Protein AF-0000000078631829 (afdb_homodimer)

Nearest PDB structures (foldseek):
  5iww-assembly1_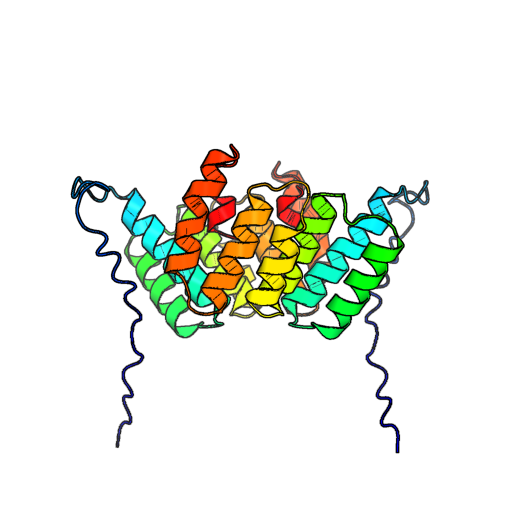D  TM=9.406E-01  e=2.017E-05  unidentified
  5iwb-assembly1_B  TM=8.777E-01  e=1.968E-02  unidentified
  7qdy-assembly1_B  TM=7.498E-01  e=4.846E+00  Homo sapiens
  7qdz-assembly1_B  TM=6.162E-01  e=4.605E+00  Homo sapiens
  7qds-assembly1_B  TM=6.444E-01  e=5.100E+00  Homo sapiens

Secondary structure (DSSP, 8-state):
-----------------TTS-SS---HHHHHHHHHHHHHHHHHTT-HHHHHHHHHHHHHTT-TT-HHHHHHHHHHHHHHS-HHHHHHHHHH-SS--HHHHHHHHHHHHHTT-HHHHHHTHHHHHHTT----HHHHH-/-----------------TTS--S---HHHHHHHHHHHHHHHHHTT-HHHHHHHHHHHHHTT-TT-HHHHHHHHHHHHHHS-HHHHHHHHHH-SS--HHHHHHHHHHHHHTT-HHHHHHTHHHHHHTT----HHHHH-

pLDDT: mean 76.85, std 25.75, range [20.48, 98.31]

Sequence (274 aa):
MKIHTPIPTFLIPFSTSNSFSSQLIAPSTALQQIAFELKVCSSNNDLQKGLYLHTKIFKSGLLSDIFTNNFLLNMYSKCATILNAQQVFDEMPQRNVVSYTSLMDSYIKHNQPKSAVQLLGPMGLEGVGPNDFTLATMKIHTPIPTFLIPFSTSNSFSSQLIAPSTALQQIAFELKVCSSNNDLQKGLYLHTKIFKSGLLSDIFTNNFLLNMYSKCATILNAQQVFDEMPQRNVVSYTSLMDSYIKHNQPKSAVQLLGPMGLEGVGPNDFTLAT

InterPro domains:
  IPR002885 Pentatricopeptide repeat [PF13041] (95-134)
  IPR002885 Pentatricopeptide repeat [PS51375] (96-130)
  IPR002885 Pentatricopeptide repeat [TIGR00756] (98-131)
  IPR011990 Tetratricopeptide-like helical domain superfamily [G3DSA:1.25.40.10] (25-137)
  IPR046960 Pentatricopeptide repeat-containing protein At4g14850-like, plant [PTHR47926] (37-135)

Organism: Amborella trichopoda (NCBI:txid13333)

Solvent-accessible surface area (backbone atoms only — not comparable to full-atom values): 15361 Å² total; per-residue (Å²): 134,83,78,72,73,79,73,81,72,78,66,72,73,80,64,74,73,65,88,71,61,88,58,78,76,45,80,66,46,61,50,48,51,52,44,50,53,34,47,48,22,30,57,62,54,33,47,69,62,41,53,54,49,51,53,53,37,54,75,67,66,43,67,77,38,58,70,54,41,33,29,51,32,29,25,28,24,59,42,50,48,59,66,57,22,48,53,50,55,69,65,42,87,60,82,50,48,66,44,51,30,26,52,26,48,18,27,39,53,68,75,30,54,69,65,26,58,60,48,54,55,62,35,41,73,74,71,27,62,89,42,76,62,45,65,45,89,133,83,81,74,73,78,73,82,72,77,64,73,72,77,69,71,65,64,86,67,65,82,59,78,77,45,80,65,48,63,52,49,50,51,42,50,52,35,45,48,23,26,57,62,55,33,46,68,61,41,51,53,50,50,53,52,37,55,76,69,66,42,66,77,38,56,70,55,42,34,28,52,31,30,24,29,24,60,42,50,49,60,67,58,24,50,51,50,58,68,67,43,87,61,81,51,49,67,44,51,32,28,53,26,48,17,27,40,53,67,73,31,54,69,65,27,57,60,47,53,55,62,37,41,71,74,70,28,60,88,41,75,62,44,65,44,87

Structure (mmCIF, N/CA/C/O backbone):
data_AF-0000000078631829-model_v1
#
loop_
_entity.id
_entity.type
_entity.pdbx_description
1 polymer 'Pentatricopeptide repeat-containing protein'
#
loop_
_atom_site.group_PDB
_atom_site.id
_atom_site.type_symbol
_atom_site.label_atom_id
_atom_site.label_alt_id
_atom_site.label_comp_id
_atom_site.label_asym_id
_atom_site.label_entity_id
_atom_site.label_seq_id
_atom_site.pdbx_PDB_ins_code
_atom_site.Cartn_x
_atom_site.Cartn_y
_atom_site.Cartn_z
_atom_site.occupancy
_atom_site.B_iso_or_equiv
_atom_site.auth_seq_id
_atom_site.auth_comp_id
_atom_site.auth_asym_id
_atom_site.auth_atom_id
_atom_site.pdbx_PDB_model_num
ATOM 1 N N . MET A 1 1 ? -32.625 -23.875 -8.281 1 20.48 1 MET A N 1
ATOM 2 C CA . MET A 1 1 ? -32.312 -23.156 -9.516 1 20.48 1 MET A CA 1
ATOM 3 C C . MET A 1 1 ? -31.062 -22.297 -9.359 1 20.48 1 MET A C 1
ATOM 5 O O . MET A 1 1 ? -31.031 -21.375 -8.547 1 20.48 1 MET A O 1
ATOM 9 N N . LYS A 1 2 ? -29.891 -22.984 -9.531 1 23.28 2 LYS A N 1
ATOM 10 C CA . LYS A 1 2 ? -28.516 -22.688 -9.141 1 23.28 2 LYS A CA 1
ATOM 11 C C . LYS A 1 2 ? -27.984 -21.469 -9.883 1 23.28 2 LYS A C 1
ATOM 13 O O . LYS A 1 2 ? -27.938 -21.453 -11.117 1 23.28 2 LYS A O 1
ATOM 18 N N . ILE A 1 3 ? -28.359 -20.297 -9.469 1 24.31 3 ILE A N 1
ATOM 19 C CA . ILE A 1 3 ? -28.094 -18.984 -10.055 1 24.31 3 ILE A CA 1
ATOM 20 C C . ILE A 1 3 ? -26.594 -18.797 -10.234 1 24.31 3 ILE A C 1
ATOM 22 O O . ILE A 1 3 ? -25.859 -18.625 -9.258 1 24.31 3 ILE A O 1
ATOM 26 N N . HIS A 1 4 ? -25.906 -19.625 -11.055 1 21.27 4 HIS A N 1
ATOM 27 C CA . HIS A 1 4 ? -24.484 -19.578 -11.375 1 21.27 4 HIS A CA 1
ATOM 28 C C . HIS A 1 4 ? -24.109 -18.25 -12.047 1 21.27 4 HIS A C 1
ATOM 30 O O . HIS A 1 4 ? -24.312 -18.078 -13.25 1 21.27 4 HIS A O 1
ATOM 36 N N . THR A 1 5 ? -24.484 -17.125 -11.539 1 24.5 5 THR A N 1
ATOM 37 C CA . THR A 1 5 ? -24.141 -15.945 -12.312 1 24.5 5 THR A CA 1
ATOM 38 C C . THR A 1 5 ? -22.625 -15.891 -12.586 1 24.5 5 THR A C 1
ATOM 40 O O . THR A 1 5 ? -21.828 -16.031 -11.656 1 24.5 5 THR A O 1
ATOM 43 N N . PRO A 1 6 ? -22.125 -16.109 -13.852 1 22.97 6 PRO A N 1
ATOM 44 C CA . PRO A 1 6 ? -20.734 -16.125 -14.281 1 22.97 6 PRO A CA 1
ATOM 45 C C . PRO A 1 6 ? -19.984 -14.836 -13.93 1 22.97 6 PRO A C 1
ATOM 47 O O . PRO A 1 6 ? -20.547 -13.75 -14.039 1 22.97 6 PRO A O 1
ATOM 50 N N . ILE A 1 7 ? -19.312 -14.758 -12.938 1 27.28 7 ILE A N 1
ATOM 51 C CA . ILE A 1 7 ? -18.484 -13.625 -12.562 1 27.28 7 ILE A CA 1
ATOM 52 C C . ILE A 1 7 ? -17.625 -13.188 -13.75 1 27.28 7 ILE A C 1
ATOM 54 O O . ILE A 1 7 ? -16.938 -14.008 -14.359 1 27.28 7 ILE A O 1
ATOM 58 N N . PRO A 1 8 ? -17.938 -12.172 -14.539 1 25.56 8 PRO A N 1
ATOM 59 C CA . PRO A 1 8 ? -17.141 -11.68 -15.656 1 25.56 8 PRO A CA 1
ATOM 60 C C . PRO A 1 8 ? -15.648 -11.562 -15.312 1 25.56 8 PRO A C 1
ATOM 62 O O . PRO A 1 8 ? -15.305 -11 -14.266 1 25.56 8 PRO A O 1
ATOM 65 N N . THR A 1 9 ? -14.852 -12.555 -15.523 1 27.45 9 THR A N 1
ATOM 66 C CA . THR A 1 9 ? -13.391 -12.586 -15.492 1 27.45 9 THR A CA 1
ATOM 67 C C . THR A 1 9 ? -12.812 -11.414 -16.281 1 27.45 9 THR A C 1
ATOM 69 O O . THR A 1 9 ? -13.055 -11.289 -17.484 1 27.45 9 THR A O 1
ATOM 72 N N . PHE A 1 10 ? -12.859 -10.328 -15.844 1 29.16 10 PHE A N 1
ATOM 73 C CA . PHE A 1 10 ? -12.156 -9.234 -16.516 1 29.16 10 PHE A CA 1
ATOM 74 C C . PHE A 1 10 ? -10.781 -9.688 -16.984 1 29.16 10 PHE A C 1
ATOM 76 O O . PHE A 1 10 ? -9.859 -9.836 -16.188 1 29.16 10 PHE A O 1
ATOM 83 N N . LEU A 1 11 ? -10.727 -10.609 -17.922 1 28.81 11 LEU A N 1
ATOM 84 C CA . LEU A 1 11 ? -9.523 -10.828 -18.719 1 28.81 11 LEU A CA 1
ATOM 85 C C . LEU A 1 11 ? -8.969 -9.508 -19.234 1 28.81 11 LEU A C 1
ATOM 87 O O . LEU A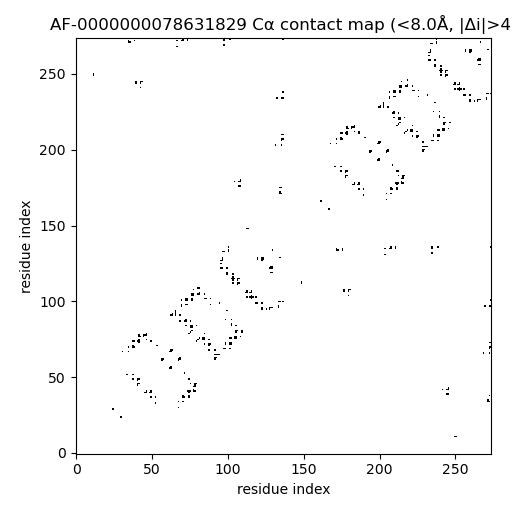 1 11 ? -9.625 -8.82 -20.016 1 28.81 11 LEU A O 1
ATOM 91 N N . ILE A 1 12 ? -8.484 -8.695 -18.484 1 32.94 12 ILE A N 1
ATOM 92 C CA . ILE A 1 12 ? -7.711 -7.684 -19.188 1 32.94 12 ILE A CA 1
ATOM 93 C C . ILE A 1 12 ? -7.008 -8.32 -20.391 1 32.94 12 ILE A C 1
ATOM 95 O O . ILE A 1 12 ? -6.188 -9.227 -20.219 1 32.94 12 ILE A O 1
ATOM 99 N N . PRO A 1 13 ? -7.75 -8.445 -21.531 1 31.23 13 PRO A N 1
ATOM 100 C CA . PRO A 1 13 ? -6.973 -8.844 -22.703 1 31.23 13 PRO A CA 1
ATOM 101 C C . PRO A 1 13 ? -5.648 -8.094 -22.812 1 31.23 13 PRO A C 1
ATOM 103 O O . PRO A 1 13 ? -5.637 -6.875 -23 1 31.23 13 PRO A O 1
ATOM 106 N N . PHE A 1 14 ? -4.645 -8.281 -22.047 1 30.12 14 PHE A N 1
ATOM 107 C CA . PHE A 1 14 ? -3.305 -7.93 -22.516 1 30.12 14 PHE A CA 1
ATOM 108 C C . PHE A 1 14 ? -3.092 -8.383 -23.953 1 30.12 14 PHE A C 1
ATOM 110 O O . PHE A 1 14 ? -2.439 -9.398 -24.203 1 30.12 14 PHE A O 1
ATOM 117 N N . SER A 1 15 ? -4.117 -8.367 -24.891 1 29.91 15 SER A N 1
ATOM 118 C CA . SER A 1 15 ? -3.764 -8.43 -26.312 1 29.91 15 SER A CA 1
ATOM 119 C C . SER A 1 15 ? -2.922 -7.227 -26.719 1 29.91 15 SER A C 1
ATOM 121 O O . SER A 1 15 ? -3.408 -6.332 -27.422 1 29.91 15 SER A O 1
ATOM 123 N N . THR A 1 16 ? -2.41 -6.289 -26.109 1 29.14 16 THR A N 1
ATOM 124 C CA . THR A 1 16 ? -1.503 -5.473 -26.906 1 29.14 16 THR A CA 1
ATOM 125 C C . THR A 1 16 ? -0.742 -6.336 -27.906 1 29.14 16 THR A C 1
ATOM 127 O O . THR A 1 16 ? -0.123 -7.332 -27.531 1 29.14 16 THR A O 1
ATOM 130 N N . SER A 1 17 ? -1.032 -6.379 -29.266 1 28.08 17 SER A N 1
ATOM 131 C CA . SER A 1 17 ? -0.29 -6.816 -30.438 1 28.08 17 SER A CA 1
ATOM 132 C C . SER A 1 17 ? 1.207 -6.875 -30.156 1 28.08 17 SER A C 1
ATOM 134 O O . SER A 1 17 ? 1.658 -6.484 -29.078 1 28.08 17 SER A O 1
ATOM 136 N N . ASN A 1 18 ? 2.191 -6.336 -31.281 1 29.05 18 ASN A N 1
ATOM 137 C CA . ASN A 1 18 ? 3.529 -6.574 -31.812 1 29.05 18 ASN A CA 1
ATOM 138 C C . ASN A 1 18 ? 4.605 -6.277 -30.766 1 29.05 18 ASN A C 1
ATOM 140 O O . ASN A 1 18 ? 5.531 -7.066 -30.578 1 29.05 18 ASN A O 1
ATOM 144 N N . SER A 1 19 ? 5.105 -4.898 -30.625 1 27.83 19 SER A N 1
ATOM 145 C CA . SER A 1 19 ? 6.492 -4.66 -30.234 1 27.83 19 SER A CA 1
ATOM 146 C C . SER A 1 19 ? 6.734 -5.039 -28.781 1 27.83 19 SER A C 1
ATOM 148 O O . SER A 1 19 ? 7.801 -4.77 -28.219 1 27.83 19 SER A O 1
ATOM 150 N N . PHE A 1 20 ? 5.816 -5.07 -27.875 1 29.98 20 PHE A N 1
ATOM 151 C CA . PHE A 1 20 ? 6.215 -6.02 -26.844 1 29.98 20 PHE A CA 1
ATOM 152 C C . PHE A 1 20 ? 6.293 -7.434 -27.406 1 29.98 20 PHE A C 1
ATOM 154 O O . PHE A 1 20 ? 5.277 -8.016 -27.797 1 29.98 20 PHE A O 1
ATOM 161 N N . SER A 1 21 ? 7.297 -7.836 -28.281 1 28.78 21 SER A N 1
ATOM 162 C CA . SER A 1 21 ? 7.625 -9.078 -28.969 1 28.78 21 SER A CA 1
ATOM 163 C C . SER A 1 21 ? 6.988 -10.281 -28.281 1 28.78 21 SER A C 1
ATOM 165 O O . SER A 1 21 ? 6.934 -10.336 -27.047 1 28.78 21 SER A O 1
ATOM 167 N N . SER A 1 22 ? 6.035 -11.25 -28.844 1 31.28 22 SER A N 1
ATOM 168 C CA . SER A 1 22 ? 5.82 -12.695 -28.812 1 31.28 22 SER A CA 1
ATOM 169 C C . SER A 1 22 ? 7.008 -13.414 -28.172 1 31.28 22 SER A C 1
ATOM 171 O O . SER A 1 22 ? 7.219 -14.602 -28.422 1 31.28 22 SER A O 1
ATOM 173 N N . GLN A 1 23 ? 8.141 -12.805 -28.25 1 29.78 23 GLN A N 1
ATOM 174 C CA . GLN A 1 23 ? 9.203 -13.672 -27.734 1 29.78 23 GLN A CA 1
ATOM 175 C C . GLN A 1 23 ? 8.75 -14.398 -26.469 1 29.78 23 GLN A C 1
ATOM 177 O O . GLN A 1 23 ? 7.809 -13.977 -25.812 1 29.78 23 GLN A O 1
ATOM 182 N N . LEU A 1 24 ? 9.398 -15.359 -25.891 1 29.62 24 LEU A N 1
ATOM 183 C CA . LEU A 1 24 ? 9.414 -16.25 -24.734 1 29.62 24 LEU A CA 1
ATOM 184 C C . LEU A 1 24 ? 8.836 -15.555 -23.516 1 29.62 24 LEU A C 1
ATOM 186 O O . LEU A 1 24 ? 9.391 -14.555 -23.031 1 29.62 24 LEU A O 1
ATOM 190 N N . ILE A 1 25 ? 7.531 -15.305 -23.406 1 38.88 25 ILE A N 1
ATOM 191 C CA . ILE A 1 25 ? 6.914 -14.977 -22.125 1 38.88 25 ILE A CA 1
ATOM 192 C C . ILE A 1 25 ? 7.762 -15.531 -20.984 1 38.88 25 ILE A C 1
ATOM 194 O O . ILE A 1 25 ? 7.797 -16.75 -20.766 1 38.88 25 ILE A O 1
ATOM 198 N N . ALA A 1 26 ? 8.859 -15.102 -20.812 1 41.38 26 ALA A N 1
ATOM 199 C CA . ALA A 1 26 ? 9.828 -15.648 -19.875 1 41.38 26 ALA A CA 1
ATOM 200 C C . ALA A 1 26 ? 9.227 -15.734 -18.469 1 41.38 26 ALA A C 1
ATOM 202 O O . ALA A 1 26 ? 8.273 -15.031 -18.141 1 41.38 26 ALA A O 1
ATOM 203 N N . PRO A 1 27 ? 9.281 -16.844 -17.656 1 44.81 27 PRO A N 1
ATOM 204 C CA . PRO A 1 27 ? 8.93 -17.047 -16.25 1 44.81 27 PRO A CA 1
ATOM 205 C C . PRO A 1 27 ? 8.672 -15.742 -15.508 1 44.81 27 PRO A C 1
ATOM 207 O O . PRO A 1 27 ? 7.785 -15.672 -14.656 1 44.81 27 PRO A O 1
ATOM 210 N N . SER A 1 28 ? 9.117 -14.578 -16.047 1 61.69 28 SER A N 1
ATOM 211 C CA . SER A 1 28 ? 8.977 -13.242 -15.469 1 61.69 28 SER A CA 1
ATOM 212 C C . SER A 1 28 ? 7.605 -12.648 -15.781 1 61.69 28 SER A C 1
ATOM 214 O O . SER A 1 28 ? 6.988 -12.016 -14.922 1 61.69 28 SER A O 1
ATOM 216 N N . THR A 1 29 ? 6.945 -13.164 -16.844 1 70 29 THR A N 1
ATOM 217 C CA . THR A 1 29 ? 5.672 -12.586 -17.234 1 70 29 THR A CA 1
ATOM 218 C C . THR A 1 29 ? 4.523 -13.18 -16.422 1 70 29 THR A C 1
ATOM 220 O O . THR A 1 29 ? 3.641 -12.453 -15.969 1 70 29 THR A O 1
ATOM 223 N N . ALA A 1 30 ? 4.547 -14.539 -16.297 1 76.81 30 ALA A N 1
ATOM 224 C CA . ALA A 1 30 ? 3.49 -15.188 -15.516 1 76.81 30 ALA A CA 1
ATOM 225 C C . ALA A 1 30 ? 3.465 -14.656 -14.078 1 76.81 30 ALA A C 1
ATOM 227 O O . ALA A 1 30 ? 2.393 -14.422 -13.516 1 76.81 30 ALA A O 1
ATOM 228 N N . LEU A 1 31 ? 4.664 -14.469 -13.609 1 79.88 31 LEU A N 1
ATOM 229 C CA . LEU A 1 31 ? 4.773 -13.953 -12.25 1 79.88 31 LEU A CA 1
ATOM 230 C C . LEU A 1 31 ? 4.207 -12.539 -12.156 1 79.88 31 LEU A C 1
ATOM 232 O O . LEU A 1 31 ? 3.506 -12.211 -11.203 1 79.88 31 LEU A O 1
ATOM 236 N N . GLN A 1 32 ? 4.48 -11.812 -13.148 1 81.94 32 GLN A N 1
ATOM 237 C CA . GLN A 1 32 ? 3.967 -10.445 -13.172 1 81.94 32 GLN A CA 1
ATOM 238 C C . GLN A 1 32 ? 2.445 -10.43 -13.297 1 81.94 32 GLN A C 1
ATOM 240 O O . GLN A 1 32 ? 1.775 -9.594 -12.688 1 81.94 32 GLN A O 1
ATOM 245 N N . GLN A 1 33 ? 1.931 -11.336 -14.062 1 86.12 33 GLN A N 1
ATOM 246 C CA . GLN A 1 33 ? 0.484 -11.43 -14.227 1 86.12 33 GLN A CA 1
ATOM 247 C C . GLN A 1 33 ? -0.192 -11.812 -12.914 1 86.12 33 GLN A C 1
ATOM 249 O O . GLN A 1 33 ? -1.202 -11.219 -12.531 1 86.12 33 GLN A O 1
ATOM 254 N N . ILE A 1 34 ? 0.35 -12.758 -12.281 1 89.12 34 ILE A N 1
ATOM 255 C CA . ILE A 1 34 ? -0.212 -13.203 -11.008 1 89.12 34 ILE A CA 1
ATOM 256 C C . ILE A 1 34 ? -0.133 -12.07 -9.992 1 89.12 34 ILE A C 1
ATOM 258 O O . ILE A 1 34 ? -1.091 -11.82 -9.25 1 89.12 34 ILE A O 1
ATOM 262 N N . ALA A 1 35 ? 0.977 -11.414 -9.977 1 88.75 35 ALA A N 1
ATOM 263 C CA . ALA A 1 35 ? 1.164 -10.281 -9.07 1 88.75 35 ALA A CA 1
ATOM 264 C C . ALA A 1 35 ? 0.104 -9.211 -9.312 1 88.75 35 ALA A C 1
ATOM 266 O O . ALA A 1 35 ? -0.49 -8.695 -8.359 1 88.75 35 ALA A O 1
ATOM 267 N N . PHE A 1 36 ? -0.097 -8.953 -10.531 1 87 36 PHE A N 1
ATOM 268 C CA . PHE A 1 36 ? -1.095 -7.953 -10.891 1 87 36 PHE A CA 1
ATOM 269 C C . PHE A 1 36 ? -2.488 -8.398 -10.469 1 87 36 PHE A C 1
ATOM 271 O O . PHE A 1 36 ? -3.271 -7.605 -9.945 1 87 36 PHE A O 1
ATOM 278 N N . GLU A 1 37 ? -2.848 -9.625 -10.719 1 92.75 37 GLU A N 1
ATOM 279 C CA . GLU A 1 37 ? -4.152 -10.148 -10.32 1 92.75 37 GLU A CA 1
ATOM 280 C C . GLU A 1 37 ? -4.336 -10.086 -8.805 1 92.75 37 GLU A C 1
ATOM 282 O O . GLU A 1 37 ? -5.422 -9.766 -8.32 1 92.75 37 GLU A O 1
ATOM 287 N N . LEU A 1 38 ? -3.275 -10.375 -8.094 1 94.06 38 LEU A N 1
ATOM 288 C CA . LEU A 1 38 ? -3.355 -10.273 -6.641 1 94.06 38 LEU A CA 1
ATOM 289 C C . LEU A 1 38 ? -3.607 -8.836 -6.207 1 94.06 38 LEU A C 1
ATOM 291 O O . LEU A 1 38 ? -4.367 -8.594 -5.266 1 94.06 38 LEU A O 1
ATOM 295 N N . LYS A 1 39 ? -2.986 -7.945 -6.875 1 91.56 39 LYS A N 1
ATOM 296 C CA . LYS A 1 39 ? -3.219 -6.535 -6.582 1 91.56 39 LYS A CA 1
ATOM 297 C C . LYS A 1 39 ? -4.672 -6.148 -6.852 1 91.56 39 LYS A C 1
ATOM 299 O O . LYS A 1 39 ? -5.281 -5.422 -6.062 1 91.56 39 LYS A O 1
ATOM 304 N N . VAL A 1 40 ? -5.211 -6.562 -7.891 1 92.19 40 VAL A N 1
ATOM 305 C CA . VAL A 1 40 ? -6.609 -6.297 -8.203 1 92.19 40 VAL A CA 1
ATOM 306 C C . VAL A 1 40 ? -7.508 -6.895 -7.125 1 92.19 40 VAL A C 1
ATOM 308 O O . VAL A 1 40 ? -8.4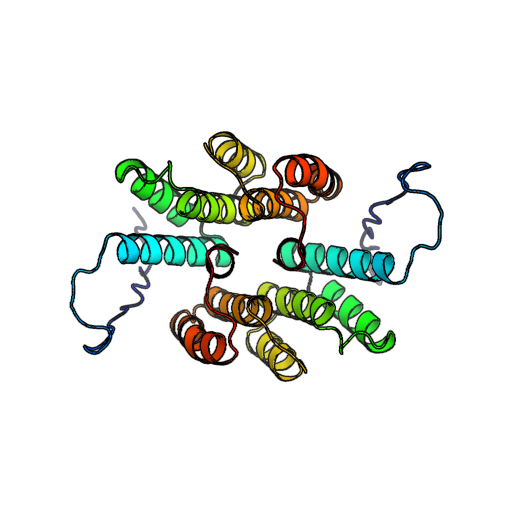61 -6.254 -6.68 1 92.19 40 VAL A O 1
ATOM 311 N N . CYS A 1 41 ? -7.203 -8.117 -6.699 1 94.06 41 CYS A N 1
ATOM 312 C CA . CYS A 1 41 ? -7.98 -8.758 -5.641 1 94.06 41 CYS A CA 1
ATOM 313 C C . CYS A 1 41 ? -7.961 -7.926 -4.367 1 94.06 41 CYS A C 1
ATOM 315 O O . CYS A 1 41 ? -9 -7.703 -3.748 1 94.06 41 CYS A O 1
ATOM 317 N N . SER A 1 42 ? -6.781 -7.445 -3.988 1 93.75 42 SER A N 1
ATOM 318 C CA . SER A 1 42 ? -6.648 -6.688 -2.748 1 93.75 42 SER A CA 1
ATOM 319 C C . SER A 1 42 ? -7.371 -5.348 -2.836 1 93.75 42 SER A C 1
ATOM 321 O O . SER A 1 42 ? -8.047 -4.938 -1.89 1 93.75 42 SER A O 1
ATOM 323 N N . SER A 1 43 ? -7.34 -4.73 -3.951 1 90.19 43 SER A N 1
ATOM 324 C CA . SER A 1 43 ? -7.945 -3.42 -4.145 1 90.19 43 SER A CA 1
ATOM 325 C C . SER A 1 43 ? -9.469 -3.512 -4.141 1 90.19 43 SER A C 1
ATOM 327 O O . SER A 1 43 ? -10.148 -2.572 -3.725 1 90.19 43 SER A O 1
ATOM 329 N N . ASN A 1 44 ? -9.969 -4.664 -4.449 1 90.88 44 ASN A N 1
ATOM 330 C CA . ASN A 1 44 ? -11.414 -4.824 -4.57 1 90.88 44 ASN A CA 1
ATOM 331 C C . ASN A 1 44 ? -11.977 -5.68 -3.441 1 90.88 44 ASN A C 1
ATOM 333 O O . ASN A 1 44 ? -13.156 -6.035 -3.459 1 90.88 44 ASN A O 1
ATOM 337 N N . ASN A 1 45 ? -11.203 -5.992 -2.539 1 93.88 45 ASN A N 1
ATOM 338 C CA . ASN A 1 45 ? -11.594 -6.824 -1.404 1 93.88 45 ASN A CA 1
ATOM 339 C C . ASN A 1 45 ? -12.172 -8.156 -1.859 1 93.88 45 ASN A C 1
ATOM 341 O O . ASN A 1 45 ? -13.219 -8.586 -1.365 1 93.88 45 ASN A O 1
ATOM 345 N N . ASP A 1 46 ? -11.555 -8.727 -2.867 1 95.88 46 ASP A N 1
ATOM 346 C CA . ASP A 1 46 ? -12.008 -9.992 -3.443 1 95.88 46 ASP A CA 1
ATOM 347 C C . ASP A 1 46 ? -11.203 -11.164 -2.893 1 95.88 46 ASP A C 1
ATOM 349 O O . ASP A 1 46 ? -10.367 -11.742 -3.598 1 95.88 46 ASP A O 1
ATOM 353 N N . LEU A 1 47 ? -11.531 -11.625 -1.734 1 96.62 47 LEU A N 1
ATOM 354 C CA . LEU A 1 47 ? -10.805 -12.68 -1.034 1 96.62 47 LEU A CA 1
ATOM 355 C C . LEU A 1 47 ? -10.953 -14.016 -1.757 1 96.62 47 LEU A C 1
ATOM 357 O O . LEU A 1 47 ? -10.008 -14.805 -1.812 1 96.62 47 LEU A O 1
ATOM 361 N N . GLN A 1 48 ? -12.109 -14.258 -2.271 1 97.5 48 GLN A N 1
ATOM 362 C CA . GLN A 1 48 ? -12.336 -15.531 -2.951 1 97.5 48 GLN A CA 1
ATOM 363 C C . GLN A 1 48 ? -11.367 -15.711 -4.117 1 97.5 48 GLN A C 1
ATOM 365 O O . GLN A 1 48 ? -10.727 -16.766 -4.238 1 97.5 48 GLN A O 1
ATOM 370 N N . LYS A 1 49 ? -11.281 -14.711 -4.934 1 96.75 49 LYS A N 1
ATOM 371 C CA . LYS A 1 49 ? -10.305 -14.773 -6.023 1 96.75 49 LYS A CA 1
ATOM 372 C C . LYS A 1 49 ? -8.883 -14.875 -5.484 1 96.75 49 LYS A C 1
ATOM 374 O O . LYS A 1 49 ? -8.047 -15.57 -6.059 1 96.75 49 LYS A O 1
ATOM 379 N N . GLY A 1 50 ? -8.609 -14.203 -4.449 1 97.25 50 GLY A N 1
ATOM 380 C CA . GLY A 1 50 ? -7.309 -14.297 -3.812 1 97.25 50 GLY A CA 1
ATOM 381 C C . GLY A 1 50 ? -6.953 -15.711 -3.385 1 97.25 50 GLY A C 1
ATOM 382 O O . GLY A 1 50 ? -5.82 -16.156 -3.58 1 97.25 50 GLY A O 1
ATOM 383 N N . LEU A 1 51 ? -7.887 -16.344 -2.865 1 97.69 51 LEU A N 1
ATOM 384 C CA . LEU A 1 51 ? -7.68 -17.734 -2.438 1 97.69 51 LEU A CA 1
ATOM 385 C C . LEU A 1 51 ? -7.398 -18.641 -3.633 1 97.69 51 LEU A C 1
ATOM 387 O O . LEU A 1 51 ? -6.531 -19.516 -3.564 1 97.69 51 LEU A O 1
ATOM 391 N N . TYR A 1 52 ? -8.125 -18.406 -4.625 1 97.44 52 TYR A N 1
ATOM 392 C CA . TYR A 1 52 ? -7.871 -19.156 -5.855 1 97.44 52 TYR A CA 1
ATOM 393 C C . TYR A 1 52 ? -6.445 -18.938 -6.344 1 97.44 52 TYR A C 1
ATOM 395 O O . TYR A 1 52 ? -5.75 -19.891 -6.699 1 97.44 52 TYR A O 1
ATOM 403 N N . LEU A 1 53 ? -5.949 -17.719 -6.34 1 96.94 53 LEU A N 1
ATOM 404 C CA . LEU A 1 53 ? -4.602 -17.391 -6.793 1 96.94 53 LEU A CA 1
ATOM 405 C C . LEU A 1 53 ? -3.555 -18 -5.855 1 96.94 53 LEU A C 1
ATOM 407 O O . LEU A 1 53 ? -2.49 -18.422 -6.305 1 96.94 53 LEU A O 1
ATOM 411 N N . HIS A 1 54 ? -3.836 -18.016 -4.594 1 97 54 HIS A N 1
ATOM 412 C CA . HIS A 1 54 ? -2.932 -18.641 -3.639 1 97 54 HIS A CA 1
ATOM 413 C C . HIS A 1 54 ? -2.727 -20.125 -3.967 1 97 54 HIS A C 1
ATOM 415 O O . HIS A 1 54 ? -1.596 -20.609 -3.951 1 97 54 HIS A O 1
ATOM 421 N N . THR A 1 55 ? -3.812 -20.797 -4.254 1 97 55 THR A N 1
ATOM 422 C CA . THR A 1 55 ? -3.729 -22.203 -4.641 1 97 55 THR A CA 1
ATOM 423 C C . THR A 1 55 ? -2.893 -22.359 -5.91 1 97 55 THR A C 1
ATOM 425 O O . THR A 1 55 ? -2.047 -23.25 -5.992 1 97 55 THR A O 1
ATOM 428 N N . LYS A 1 56 ? -3.096 -21.484 -6.875 1 95.75 56 LYS A N 1
ATOM 429 C CA . LYS A 1 56 ? -2.324 -21.516 -8.117 1 95.75 56 LYS A CA 1
ATOM 430 C C . LYS A 1 56 ? -0.838 -21.312 -7.84 1 95.75 56 LYS A C 1
ATOM 432 O O . LYS A 1 56 ? 0.006 -22 -8.422 1 95.75 56 LYS A O 1
ATOM 437 N N . ILE A 1 57 ? -0.512 -20.453 -6.984 1 95.44 57 ILE A N 1
ATOM 438 C CA . ILE A 1 57 ? 0.868 -20.156 -6.625 1 95.44 57 ILE A CA 1
ATOM 439 C C . ILE A 1 57 ? 1.506 -21.359 -5.949 1 95.44 57 ILE A C 1
ATOM 441 O O . ILE A 1 57 ? 2.635 -21.734 -6.27 1 95.44 57 ILE A O 1
ATOM 445 N N . PHE A 1 58 ? 0.78 -21.922 -5.039 1 94.94 58 PHE A N 1
ATOM 446 C CA . PHE A 1 58 ? 1.255 -23.109 -4.328 1 94.94 58 PHE A CA 1
ATOM 447 C C . PHE A 1 58 ? 1.554 -24.234 -5.305 1 94.94 58 PHE A C 1
ATOM 449 O O . PHE A 1 58 ? 2.637 -24.828 -5.27 1 94.94 58 PHE A O 1
ATOM 456 N N . LYS A 1 59 ? 0.687 -24.453 -6.219 1 94.75 59 LYS A N 1
ATOM 457 C CA . LYS A 1 59 ? 0.832 -25.547 -7.172 1 94.75 59 LYS A CA 1
ATOM 458 C C . LYS A 1 59 ? 1.989 -25.297 -8.133 1 94.75 59 LYS A C 1
ATOM 460 O O . LYS A 1 59 ? 2.617 -26.234 -8.617 1 94.75 59 LYS A O 1
ATOM 465 N N . SER A 1 60 ? 2.334 -24.078 -8.32 1 93.19 60 SER A N 1
ATOM 466 C CA . SER A 1 60 ? 3.396 -23.719 -9.258 1 93.19 60 SER A CA 1
ATOM 467 C C . SER A 1 60 ? 4.754 -23.688 -8.562 1 93.19 60 SER A C 1
ATOM 469 O O . SER A 1 60 ? 5.777 -23.406 -9.195 1 93.19 60 SER A O 1
ATOM 471 N N . GLY A 1 61 ? 4.809 -23.891 -7.258 1 92.56 61 GLY A N 1
ATOM 472 C CA . GLY A 1 61 ? 6.059 -23.938 -6.52 1 92.56 61 GLY A CA 1
ATOM 473 C C . GLY A 1 61 ? 6.676 -22.562 -6.301 1 92.56 61 GLY A C 1
ATOM 474 O O . GLY A 1 61 ? 7.891 -22.438 -6.148 1 92.56 61 GLY A O 1
ATOM 475 N N . LEU A 1 62 ? 5.898 -21.531 -6.266 1 91.56 62 LEU A N 1
ATOM 476 C CA . LEU A 1 62 ? 6.422 -20.172 -6.219 1 91.56 62 LEU A CA 1
ATOM 477 C C . LEU A 1 62 ? 6.344 -19.609 -4.805 1 91.56 62 LEU A C 1
ATOM 479 O O . LEU A 1 62 ? 6.621 -18.438 -4.586 1 91.56 62 LEU A O 1
ATOM 483 N N . LEU A 1 63 ? 6.055 -20.406 -3.779 1 91.5 63 LEU A N 1
ATOM 484 C CA . LEU A 1 63 ? 5.891 -19.922 -2.408 1 91.5 63 LEU A CA 1
ATOM 485 C C . LEU A 1 63 ? 7.242 -19.688 -1.751 1 91.5 63 LEU A C 1
ATOM 487 O O . LEU A 1 63 ? 7.309 -19.156 -0.638 1 91.5 63 LEU A O 1
ATOM 491 N N . SER A 1 64 ? 8.258 -19.969 -2.48 1 90.38 64 SER A N 1
ATOM 492 C CA . SER A 1 64 ? 9.578 -19.672 -1.927 1 90.38 64 SER A CA 1
ATOM 493 C C . SER A 1 64 ? 10.109 -18.344 -2.434 1 90.38 64 SER A C 1
ATOM 495 O O . SER A 1 64 ? 11.109 -17.828 -1.922 1 90.38 64 SER A O 1
ATOM 497 N N . ASP A 1 65 ? 9.516 -17.781 -3.328 1 90.69 65 ASP A N 1
ATOM 498 C CA . ASP A 1 65 ? 9.93 -16.516 -3.928 1 90.69 65 ASP A CA 1
ATOM 499 C C . ASP A 1 65 ? 9.43 -15.328 -3.107 1 90.69 65 ASP A C 1
ATOM 501 O O . ASP A 1 65 ? 8.227 -15.195 -2.863 1 90.69 65 ASP A O 1
ATOM 505 N N . ILE A 1 66 ? 10.312 -14.445 -2.697 1 90 66 ILE A N 1
ATOM 506 C CA . ILE A 1 66 ? 9.961 -13.352 -1.793 1 90 66 ILE A CA 1
ATOM 507 C C . ILE A 1 66 ? 9.031 -12.375 -2.504 1 90 66 ILE A C 1
ATOM 509 O O . ILE A 1 66 ? 8.141 -11.789 -1.879 1 90 66 ILE A O 1
ATOM 513 N N . PHE A 1 67 ? 9.188 -12.219 -3.744 1 87.38 67 PHE A N 1
ATOM 514 C CA . PHE A 1 67 ? 8.32 -11.328 -4.516 1 87.38 67 PHE A CA 1
ATOM 515 C C . PHE A 1 67 ? 6.879 -11.82 -4.492 1 87.38 67 PHE A C 1
ATOM 517 O O . PHE A 1 67 ? 5.965 -11.055 -4.184 1 87.38 67 PHE A O 1
ATOM 524 N N . THR A 1 68 ? 6.746 -13.086 -4.781 1 90.88 68 THR A N 1
ATOM 525 C CA . THR A 1 68 ? 5.43 -13.711 -4.766 1 90.88 68 THR A CA 1
ATOM 526 C C . THR A 1 68 ? 4.84 -13.695 -3.355 1 90.88 68 THR A C 1
ATOM 528 O O . THR A 1 68 ? 3.668 -13.352 -3.172 1 90.88 68 THR A O 1
ATOM 531 N N . ASN A 1 69 ? 5.621 -13.938 -2.418 1 94 69 ASN A N 1
ATOM 532 C CA . ASN A 1 69 ? 5.172 -13.961 -1.03 1 94 69 ASN A CA 1
ATOM 533 C C . ASN A 1 69 ? 4.703 -12.586 -0.567 1 94 69 ASN A C 1
ATOM 535 O O . ASN A 1 69 ? 3.705 -12.477 0.15 1 94 69 ASN A O 1
ATOM 539 N N . ASN A 1 70 ? 5.348 -11.617 -1 1 92.62 70 ASN A N 1
ATOM 540 C CA . ASN A 1 70 ? 4.949 -10.266 -0.632 1 92.62 70 ASN A CA 1
ATOM 541 C C . ASN A 1 70 ? 3.596 -9.898 -1.231 1 92.62 70 ASN A C 1
ATOM 543 O O . ASN A 1 70 ? 2.777 -9.25 -0.577 1 92.62 70 ASN A O 1
ATOM 547 N N . PHE A 1 71 ? 3.373 -10.258 -2.42 1 93.19 71 PHE A N 1
ATOM 548 C CA . PHE A 1 71 ? 2.076 -9.984 -3.031 1 93.19 71 PHE A CA 1
ATOM 549 C C . PHE A 1 71 ? 0.973 -10.773 -2.332 1 93.19 71 PHE A C 1
ATOM 551 O O . PHE A 1 71 ? -0.121 -10.25 -2.107 1 93.19 71 PHE A O 1
ATOM 558 N N . LEU A 1 72 ? 1.293 -11.984 -2.006 1 95.5 72 LEU A N 1
ATOM 559 C CA . LEU A 1 72 ? 0.332 -12.797 -1.275 1 95.5 72 LEU A CA 1
ATOM 560 C C . LEU A 1 72 ? 0.032 -12.195 0.092 1 95.5 72 LEU A C 1
ATOM 562 O O . LEU A 1 72 ? -1.133 -12.062 0.474 1 95.5 72 LEU A O 1
ATOM 566 N N . LEU A 1 73 ? 1.053 -11.797 0.755 1 96.38 73 LEU A N 1
ATOM 567 C CA . LEU A 1 73 ? 0.882 -11.18 2.068 1 96.38 73 LEU A CA 1
ATOM 568 C C . LEU A 1 73 ? 0.081 -9.891 1.965 1 96.38 73 LEU A C 1
ATOM 570 O O . LEU A 1 73 ? -0.809 -9.633 2.781 1 96.38 73 LEU A O 1
ATOM 574 N N . ASN A 1 74 ? 0.375 -9.094 1.019 1 94.5 74 ASN A N 1
ATOM 575 C CA . ASN A 1 74 ? -0.365 -7.855 0.81 1 94.5 74 ASN A CA 1
ATOM 576 C C . ASN A 1 74 ? -1.849 -8.125 0.569 1 94.5 74 ASN A C 1
ATOM 578 O O . ASN A 1 74 ? -2.705 -7.422 1.112 1 94.5 74 ASN A O 1
ATOM 582 N N . MET A 1 75 ? -2.1 -9.109 -0.183 1 95.62 75 MET A N 1
ATOM 583 C CA . MET A 1 75 ? -3.486 -9.484 -0.454 1 95.62 75 MET A CA 1
ATOM 584 C C . MET A 1 75 ? -4.207 -9.867 0.833 1 95.62 75 MET A C 1
ATOM 586 O O . MET A 1 75 ? -5.281 -9.344 1.127 1 95.62 75 MET A O 1
ATOM 590 N N . TYR A 1 76 ? -3.621 -10.719 1.626 1 97.19 76 TYR A N 1
ATOM 591 C CA . TYR A 1 76 ? -4.242 -11.148 2.875 1 97.19 76 TYR A CA 1
ATOM 592 C C . TYR A 1 76 ? -4.367 -9.984 3.848 1 97.19 76 TYR A C 1
ATOM 594 O O . TYR A 1 76 ? -5.336 -9.898 4.605 1 97.19 76 TYR A O 1
ATOM 602 N N . SER A 1 77 ? -3.408 -9.102 3.838 1 96.38 77 SER A N 1
ATOM 603 C CA . SER A 1 77 ? -3.412 -7.953 4.734 1 96.38 77 SER A CA 1
ATOM 604 C C . SER A 1 77 ? -4.605 -7.043 4.457 1 96.38 77 SER A C 1
ATOM 606 O O . SER A 1 77 ? -5.168 -6.449 5.383 1 96.38 77 SER A O 1
ATOM 608 N N . LYS A 1 78 ? -5.008 -7.031 3.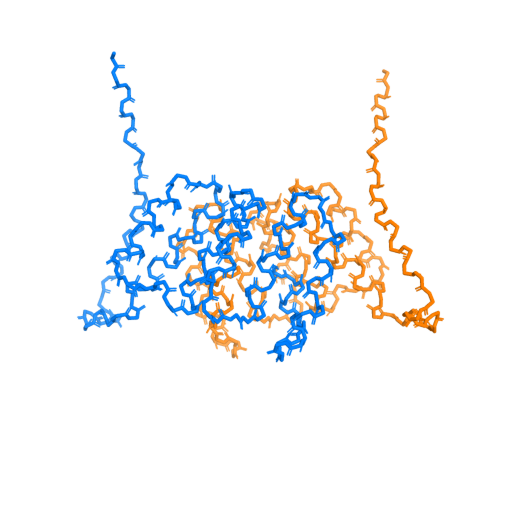264 1 93.5 78 LYS A N 1
ATOM 609 C CA . LYS A 1 78 ? -6.031 -6.066 2.871 1 93.5 78 LYS A CA 1
ATOM 610 C C . LYS A 1 78 ? -7.406 -6.727 2.803 1 93.5 78 LYS A C 1
ATOM 612 O O . LYS A 1 78 ? -8.43 -6.047 2.922 1 93.5 78 LYS A O 1
ATOM 617 N N . CYS A 1 79 ? -7.445 -8.023 2.637 1 94.75 79 CYS A N 1
ATOM 618 C CA . CYS A 1 79 ? -8.734 -8.625 2.336 1 94.75 79 CYS A CA 1
ATOM 619 C C . CYS A 1 79 ? -9.109 -9.664 3.389 1 94.75 79 CYS A C 1
ATOM 621 O O . CYS A 1 79 ? -10.234 -10.164 3.402 1 94.75 79 CYS A O 1
ATOM 623 N N . ALA A 1 80 ? -8.195 -10.047 4.223 1 96.06 80 ALA A N 1
ATOM 624 C CA . ALA A 1 80 ? -8.438 -11.141 5.152 1 96.06 80 ALA A CA 1
ATOM 625 C C . ALA A 1 80 ? -8.242 -10.688 6.598 1 96.06 80 ALA A C 1
ATOM 627 O O . ALA A 1 80 ? -8.242 -9.492 6.883 1 96.06 80 ALA A O 1
ATOM 628 N N . THR A 1 81 ? -8.219 -11.609 7.539 1 96.12 81 THR A N 1
ATOM 629 C CA . THR A 1 81 ? -8.047 -11.281 8.953 1 96.12 81 THR A CA 1
ATOM 630 C C . THR A 1 81 ? -6.57 -11.109 9.289 1 96.12 81 THR A C 1
ATOM 632 O O . THR A 1 81 ? -5.699 -11.508 8.516 1 96.12 81 THR A O 1
ATOM 635 N N . ILE A 1 82 ? -6.379 -10.562 10.445 1 97.5 82 ILE A N 1
ATOM 636 C CA . ILE A 1 82 ? -5.012 -10.414 10.93 1 97.5 82 ILE A CA 1
ATOM 637 C C . ILE A 1 82 ? -4.363 -11.789 11.062 1 97.5 82 ILE A C 1
ATOM 639 O O . ILE A 1 82 ? -3.174 -11.945 10.781 1 97.5 82 ILE A O 1
ATOM 643 N N . LEU A 1 83 ? -5.148 -12.75 11.516 1 97.69 83 LEU A N 1
ATOM 644 C CA . LEU A 1 83 ? -4.617 -14.094 11.719 1 97.69 83 LEU A CA 1
ATOM 645 C C . LEU A 1 83 ? -4.152 -14.703 10.398 1 97.69 83 LEU A C 1
ATOM 647 O O . LEU A 1 83 ? -3.1 -15.336 10.344 1 97.69 83 LEU A O 1
ATOM 651 N N . ASN A 1 84 ? -4.871 -14.5 9.352 1 97.94 84 ASN A N 1
ATOM 652 C CA . ASN A 1 84 ? -4.477 -14.984 8.031 1 97.94 84 ASN A CA 1
ATOM 653 C C . ASN A 1 84 ? -3.178 -14.336 7.566 1 97.94 84 ASN A C 1
ATOM 655 O O . ASN A 1 84 ? -2.275 -15.031 7.086 1 97.94 84 ASN A O 1
ATOM 659 N N . ALA A 1 85 ? -3.125 -12.992 7.703 1 98.19 85 ALA A N 1
ATOM 660 C CA . ALA A 1 85 ? -1.916 -12.273 7.301 1 98.19 85 ALA A CA 1
ATOM 661 C C . ALA A 1 85 ? -0.714 -12.719 8.133 1 98.19 85 ALA A C 1
ATOM 663 O O . ALA A 1 85 ? 0.373 -12.938 7.59 1 98.19 85 ALA A O 1
ATOM 664 N N . GLN A 1 86 ? -0.922 -12.93 9.375 1 98.31 86 GLN A N 1
ATOM 665 C CA . GLN A 1 86 ? 0.139 -13.383 10.266 1 98.31 86 GLN A CA 1
ATOM 666 C C . GLN A 1 86 ? 0.642 -14.766 9.867 1 98.31 86 GLN A C 1
ATOM 668 O O . GLN A 1 86 ? 1.847 -15.031 9.891 1 98.31 86 GLN A O 1
ATOM 673 N N . GLN A 1 87 ? -0.22 -15.617 9.57 1 98.06 87 GLN A N 1
ATOM 674 C CA . GLN A 1 87 ? 0.159 -16.969 9.164 1 98.06 87 GLN A CA 1
ATOM 675 C C . GLN A 1 87 ? 1.019 -16.938 7.902 1 98.06 87 GLN A C 1
ATOM 677 O O . GLN A 1 87 ? 2.049 -17.609 7.832 1 98.06 87 GLN A O 1
ATOM 682 N N . VAL A 1 88 ? 0.617 -16.188 6.91 1 97.94 88 VAL A N 1
ATOM 683 C CA . VAL A 1 88 ? 1.376 -16.062 5.672 1 97.94 88 VAL A CA 1
ATOM 684 C C . VAL A 1 88 ? 2.754 -15.484 5.965 1 97.94 88 VAL A C 1
ATOM 686 O O . VAL A 1 88 ? 3.77 -16 5.496 1 97.94 88 VAL A O 1
ATOM 689 N N . PHE A 1 89 ? 2.781 -14.445 6.719 1 97.38 89 PHE A N 1
ATOM 690 C CA . PHE A 1 89 ? 4.027 -13.805 7.109 1 97.38 89 PHE A CA 1
ATOM 691 C C . PHE A 1 89 ? 4.965 -14.805 7.777 1 97.38 89 PHE A C 1
ATOM 693 O O . PHE A 1 89 ? 6.152 -14.867 7.441 1 97.38 89 PHE A O 1
ATOM 700 N N . ASP A 1 90 ? 4.426 -15.586 8.641 1 97.56 90 ASP A N 1
ATOM 701 C CA . ASP A 1 90 ? 5.219 -16.547 9.406 1 97.56 90 ASP A CA 1
ATOM 702 C C . ASP A 1 90 ? 5.789 -17.641 8.5 1 97.56 90 ASP A C 1
ATOM 704 O O . ASP A 1 90 ? 6.855 -18.188 8.781 1 97.56 90 ASP A O 1
ATOM 708 N N . GLU A 1 91 ? 5.172 -17.922 7.465 1 96.94 91 GLU A N 1
ATOM 709 C CA . GLU A 1 91 ? 5.574 -19.016 6.582 1 96.94 91 GLU A CA 1
ATOM 710 C C . GLU A 1 91 ? 6.586 -18.531 5.543 1 96.94 91 GLU A C 1
ATOM 712 O O . GLU A 1 91 ? 7.191 -19.344 4.836 1 96.94 91 GLU A O 1
ATOM 717 N N . MET A 1 92 ? 6.809 -17.234 5.504 1 95.62 92 MET A N 1
ATOM 718 C CA . MET A 1 92 ? 7.777 -16.719 4.539 1 95.62 92 MET A CA 1
ATOM 719 C C . MET A 1 92 ? 9.195 -17.125 4.926 1 95.62 92 MET A C 1
ATOM 721 O O . MET A 1 92 ? 9.641 -16.859 6.047 1 95.62 92 MET A O 1
ATOM 725 N N . PRO A 1 93 ? 9.922 -17.734 3.916 1 94.81 93 PRO A N 1
ATOM 726 C CA . PRO A 1 93 ? 11.305 -18.094 4.219 1 94.81 93 PRO A CA 1
ATOM 727 C C . PRO A 1 93 ? 12.211 -16.875 4.355 1 94.81 93 PRO A C 1
ATOM 729 O O . PRO A 1 93 ? 13.234 -16.938 5.047 1 94.81 93 PRO A O 1
ATOM 732 N N . GLN A 1 94 ? 11.953 -15.883 3.662 1 91.5 94 GLN A N 1
ATOM 733 C CA . GLN A 1 94 ? 12.656 -14.602 3.725 1 91.5 94 GLN A CA 1
ATOM 734 C C . GLN A 1 94 ? 11.672 -13.445 3.846 1 91.5 94 GLN A C 1
ATOM 736 O O . GLN A 1 94 ? 10.547 -13.523 3.35 1 91.5 94 GLN A O 1
ATOM 741 N N . ARG A 1 95 ? 12.172 -12.43 4.547 1 90.88 95 ARG A N 1
ATOM 742 C CA . ARG A 1 95 ? 11.352 -11.234 4.727 1 90.88 95 ARG A CA 1
ATOM 743 C C . ARG A 1 95 ? 12.172 -9.969 4.484 1 90.88 95 ARG A C 1
ATOM 745 O O . ARG A 1 95 ? 13.398 -9.977 4.629 1 90.88 95 ARG A O 1
ATOM 752 N N . ASN A 1 96 ? 11.414 -8.922 4.086 1 86.81 96 ASN A N 1
ATOM 753 C CA . ASN A 1 96 ? 12.031 -7.609 3.906 1 86.81 96 ASN A CA 1
ATOM 754 C C . ASN A 1 96 ? 11.086 -6.484 4.312 1 86.81 96 ASN A C 1
ATOM 756 O O . ASN A 1 96 ? 10.07 -6.73 4.973 1 86.81 96 ASN A O 1
ATOM 760 N N . VAL A 1 97 ? 11.391 -5.309 3.938 1 85.12 97 VAL A N 1
ATOM 761 C CA . VAL A 1 97 ? 10.633 -4.137 4.375 1 85.12 97 VAL A CA 1
ATOM 762 C C . VAL A 1 97 ? 9.203 -4.223 3.857 1 85.12 97 VAL A C 1
ATOM 764 O O . VAL A 1 97 ? 8.258 -3.809 4.543 1 85.12 97 VAL A O 1
ATOM 767 N N . VAL A 1 98 ? 9.008 -4.762 2.689 1 86.94 98 VAL A N 1
ATOM 768 C CA . VAL A 1 98 ? 7.676 -4.887 2.102 1 86.94 98 VAL A CA 1
ATOM 769 C C . VAL A 1 98 ? 6.84 -5.867 2.918 1 86.94 98 VAL A C 1
ATOM 771 O O . VAL A 1 98 ? 5.648 -5.633 3.146 1 86.94 98 VAL A O 1
ATOM 774 N N . SER A 1 99 ? 7.5 -6.926 3.387 1 91.62 99 SER A N 1
ATOM 775 C CA . SER A 1 99 ? 6.812 -7.914 4.207 1 91.62 99 SER A CA 1
ATOM 776 C C . SER A 1 99 ? 6.277 -7.293 5.492 1 91.62 99 SER A C 1
ATOM 778 O O . SER A 1 99 ? 5.094 -7.418 5.805 1 91.62 99 SER A O 1
ATOM 780 N N . TYR A 1 100 ? 7.117 -6.582 6.125 1 90.44 100 TYR A N 1
ATOM 781 C CA . TYR A 1 100 ? 6.758 -5.98 7.406 1 90.44 100 TYR A CA 1
ATOM 782 C C . TYR A 1 100 ? 5.727 -4.875 7.219 1 90.44 100 TYR A C 1
ATOM 784 O O . TYR A 1 100 ? 4.797 -4.742 8.016 1 90.44 100 TYR A O 1
ATOM 792 N N . THR A 1 101 ? 5.859 -4.148 6.234 1 87.94 101 THR A N 1
ATOM 793 C CA . THR A 1 101 ? 4.914 -3.068 5.965 1 87.94 101 THR A CA 1
ATOM 794 C C . THR A 1 101 ? 3.525 -3.629 5.664 1 87.94 101 THR A C 1
ATOM 796 O O . THR A 1 101 ? 2.52 -3.094 6.137 1 87.94 101 THR A O 1
ATOM 799 N N . SER A 1 102 ? 3.447 -4.676 4.926 1 92.75 102 SER A N 1
ATOM 800 C CA . SER A 1 102 ? 2.162 -5.305 4.641 1 92.75 102 SER A CA 1
ATOM 801 C C . SER A 1 102 ? 1.503 -5.812 5.922 1 92.75 102 SER A C 1
ATOM 803 O O . SER A 1 102 ? 0.299 -5.633 6.117 1 92.75 102 SER A O 1
ATOM 805 N N . LEU A 1 103 ? 2.346 -6.43 6.707 1 94.81 103 LEU A N 1
ATOM 806 C CA . LEU A 1 103 ? 1.769 -6.922 7.953 1 94.81 103 LEU A CA 1
ATOM 807 C C . LEU A 1 103 ? 1.323 -5.762 8.844 1 94.81 103 LEU A C 1
ATOM 809 O O . LEU A 1 103 ? 0.277 -5.84 9.492 1 94.81 103 LEU A O 1
ATOM 813 N N . MET A 1 104 ? 2.059 -4.707 8.883 1 92.31 104 MET A N 1
ATOM 814 C CA . MET A 1 104 ? 1.656 -3.514 9.625 1 92.31 104 MET A CA 1
ATOM 815 C C . MET A 1 104 ? 0.315 -2.988 9.125 1 92.31 104 MET A C 1
ATOM 817 O O . MET A 1 104 ? -0.554 -2.633 9.922 1 92.31 104 MET A O 1
ATOM 821 N N . ASP A 1 105 ? 0.139 -2.969 7.875 1 92.5 105 ASP A N 1
ATOM 822 C CA . ASP A 1 105 ? -1.116 -2.506 7.293 1 92.5 105 ASP A CA 1
ATOM 823 C C . ASP A 1 105 ? -2.295 -3.34 7.789 1 92.5 105 ASP A C 1
ATOM 825 O O . ASP A 1 105 ? -3.393 -2.816 7.988 1 92.5 105 ASP A O 1
ATOM 829 N N . SER A 1 106 ? -2.066 -4.605 7.914 1 95.62 106 SER A N 1
ATOM 830 C CA . SER A 1 106 ? -3.123 -5.461 8.438 1 95.62 106 SER A CA 1
ATOM 831 C C . SER A 1 106 ? -3.527 -5.043 9.852 1 95.62 106 SER A C 1
ATOM 833 O O . SER A 1 106 ? -4.715 -4.934 10.156 1 95.62 106 SER A O 1
ATOM 835 N N . TYR A 1 107 ? -2.545 -4.746 10.641 1 95.12 107 TYR A N 1
ATOM 836 C CA . TYR A 1 107 ? -2.822 -4.34 12.016 1 95.12 107 TYR A CA 1
ATOM 837 C C . TYR A 1 107 ? -3.537 -2.996 12.055 1 95.12 107 TYR A C 1
ATOM 839 O O . TYR A 1 107 ? -4.449 -2.793 12.859 1 95.12 107 TYR A O 1
ATOM 847 N N . ILE A 1 108 ? -3.143 -2.105 11.266 1 92.31 108 ILE A N 1
ATOM 848 C CA . ILE A 1 108 ? -3.785 -0.798 11.203 1 92.31 108 ILE A CA 1
ATOM 849 C C . ILE A 1 108 ? -5.23 -0.955 10.734 1 92.31 108 ILE A C 1
ATOM 851 O O . ILE A 1 108 ? -6.152 -0.406 11.344 1 92.31 108 ILE A O 1
ATOM 855 N N . LYS A 1 109 ? -5.449 -1.716 9.758 1 93.81 109 LYS A N 1
ATOM 856 C CA . LYS A 1 109 ? -6.777 -1.956 9.211 1 93.81 109 LYS A CA 1
ATOM 857 C C . LYS A 1 109 ? -7.715 -2.541 10.258 1 93.81 109 LYS A C 1
ATOM 859 O O . LYS A 1 109 ? -8.922 -2.307 10.227 1 93.81 109 LYS A O 1
ATOM 864 N N . HIS A 1 110 ? -7.16 -3.273 11.094 1 96.44 110 HIS A N 1
ATOM 865 C CA . HIS A 1 110 ? -7.965 -3.938 12.109 1 96.44 110 HIS A CA 1
ATOM 866 C C . HIS A 1 110 ? -7.836 -3.238 13.461 1 96.44 110 HIS A C 1
ATOM 868 O O . HIS A 1 110 ? -7.887 -3.885 14.508 1 96.44 110 HIS A O 1
ATOM 874 N N . ASN A 1 111 ? -7.453 -2.023 13.453 1 92.94 111 ASN A N 1
ATOM 875 C CA . ASN A 1 111 ? -7.496 -1.104 14.586 1 92.94 111 ASN A CA 1
ATOM 876 C C . ASN A 1 111 ? -6.535 -1.534 15.695 1 92.94 111 ASN A C 1
ATOM 878 O O . ASN A 1 111 ? -6.879 -1.476 16.875 1 92.94 111 ASN A O 1
ATOM 882 N N . GLN A 1 112 ? -5.473 -1.998 15.258 1 95.12 112 GLN A N 1
ATOM 883 C CA . GLN A 1 112 ? -4.418 -2.344 16.203 1 95.12 112 GLN A CA 1
ATOM 884 C C . GLN A 1 112 ? -3.121 -1.61 15.867 1 95.12 112 GLN A C 1
ATOM 886 O O . GLN A 1 112 ? -2.092 -2.24 15.609 1 95.12 112 GLN A O 1
ATOM 891 N N . PRO A 1 113 ? -3.141 -0.315 15.93 1 89.94 113 PRO A N 1
ATOM 892 C CA . PRO A 1 113 ? -1.967 0.462 15.523 1 89.94 113 PRO A CA 1
ATOM 893 C C . PRO A 1 113 ? -0.761 0.227 16.438 1 89.94 113 PRO A C 1
ATOM 895 O O . PRO A 1 113 ? 0.384 0.323 15.977 1 89.94 113 PRO A O 1
ATOM 898 N N . LYS A 1 114 ? -0.947 -0.063 17.688 1 90.12 114 LYS A N 1
ATOM 899 C CA . LYS A 1 114 ? 0.171 -0.346 18.578 1 90.12 114 LYS A CA 1
ATOM 900 C C . LYS A 1 114 ? 0.951 -1.572 18.109 1 90.12 114 LYS A C 1
ATOM 902 O O . LYS A 1 114 ? 2.184 -1.559 18.094 1 90.12 114 LYS A O 1
ATOM 907 N N . SER A 1 115 ? 0.241 -2.58 17.781 1 94.12 115 SER A N 1
ATOM 908 C CA . SER A 1 115 ? 0.882 -3.783 17.266 1 94.12 115 SER A CA 1
ATOM 909 C C . SER A 1 115 ? 1.636 -3.49 15.969 1 94.12 115 SER A C 1
ATOM 911 O O . SER A 1 115 ? 2.707 -4.051 15.727 1 94.12 115 SER A O 1
ATOM 913 N N . ALA A 1 116 ? 1.072 -2.615 15.188 1 92.06 116 ALA A N 1
ATOM 914 C CA . ALA A 1 116 ? 1.735 -2.225 13.953 1 92.06 116 ALA A CA 1
ATOM 915 C C . ALA A 1 116 ? 3.086 -1.574 14.234 1 92.06 116 ALA A C 1
ATOM 917 O O . ALA A 1 116 ? 4.098 -1.943 13.625 1 92.06 116 ALA A O 1
ATOM 918 N N . VAL A 1 117 ? 3.133 -0.734 15.141 1 86 117 VAL A N 1
ATOM 919 C CA . VAL A 1 117 ? 4.344 0.013 15.469 1 86 117 VAL A CA 1
ATOM 920 C C . VAL A 1 117 ? 5.391 -0.934 16.047 1 86 117 VAL A C 1
ATOM 922 O O . VAL A 1 117 ? 6.586 -0.768 15.812 1 86 117 VAL A O 1
ATOM 925 N N . GLN A 1 118 ? 4.953 -1.919 16.719 1 91.75 118 GLN A N 1
ATOM 926 C CA . GLN A 1 118 ? 5.867 -2.871 17.344 1 91.75 118 GLN A CA 1
ATOM 927 C C . GLN A 1 118 ? 6.633 -3.67 16.297 1 91.75 118 GLN A C 1
ATOM 929 O O . GLN A 1 118 ? 7.676 -4.254 16.594 1 91.75 118 GLN A O 1
ATOM 934 N N . LEU A 1 119 ? 6.23 -3.635 15.078 1 90.12 119 LEU A N 1
ATOM 935 C CA . LEU A 1 119 ? 6.902 -4.379 14.016 1 90.12 119 LEU A CA 1
ATOM 936 C C . LEU A 1 119 ? 8.125 -3.619 13.508 1 90.12 119 LEU A C 1
ATOM 938 O O . LEU A 1 119 ? 8.977 -4.195 12.828 1 90.12 119 LEU A O 1
ATOM 942 N N . LEU A 1 120 ? 8.266 -2.346 13.82 1 84.06 120 LEU A N 1
ATOM 943 C CA . LEU A 1 120 ? 9.398 -1.554 13.352 1 84.06 120 LEU A CA 1
ATOM 944 C C . LEU A 1 120 ? 10.711 -2.074 13.938 1 84.06 120 LEU A C 1
ATOM 946 O O . LEU A 1 120 ? 11.75 -2.021 13.289 1 84.06 120 LEU A O 1
ATOM 950 N N . GLY A 1 121 ? 10.641 -2.555 15.086 1 84.56 121 GLY A N 1
ATOM 951 C CA . GLY A 1 121 ? 11.82 -3.125 15.727 1 84.56 121 GLY A CA 1
ATOM 952 C C . GLY A 1 121 ? 12.398 -4.305 14.969 1 84.56 121 GLY A C 1
ATOM 953 O O . GLY A 1 121 ? 13.508 -4.223 14.445 1 84.56 121 GLY A O 1
ATOM 954 N N . PRO A 1 122 ? 11.68 -5.344 14.945 1 86.31 122 PRO A N 1
ATOM 955 C CA . PRO A 1 122 ? 12.125 -6.523 14.203 1 86.31 122 PRO A CA 1
ATOM 956 C C . PRO A 1 122 ? 12.508 -6.199 12.758 1 86.31 122 PRO A C 1
ATOM 958 O O . PRO A 1 122 ? 13.43 -6.809 12.203 1 86.31 122 PRO A O 1
ATOM 961 N N . MET A 1 123 ? 11.766 -5.32 12.117 1 85.06 123 MET A N 1
ATOM 962 C CA . MET A 1 123 ? 12.109 -4.906 10.758 1 85.06 123 MET A CA 1
ATOM 963 C C . MET A 1 123 ? 13.531 -4.367 10.688 1 85.06 123 MET A C 1
ATOM 965 O O . MET A 1 123 ? 14.289 -4.715 9.781 1 85.06 123 MET A O 1
ATOM 969 N N . GLY A 1 124 ? 13.883 -3.479 11.586 1 78.75 124 GLY A N 1
ATOM 970 C CA . GLY A 1 124 ? 15.227 -2.932 11.664 1 78.75 124 GLY A CA 1
ATOM 971 C C . GLY A 1 124 ? 16.281 -3.988 11.93 1 78.75 124 GLY A C 1
ATOM 972 O O . GLY A 1 124 ? 17.391 -3.93 11.367 1 78.75 124 GLY A O 1
ATOM 973 N N . LEU A 1 125 ? 15.953 -4.867 12.672 1 73.44 125 LEU A N 1
ATOM 974 C CA . LEU A 1 125 ? 16.891 -5.918 13.047 1 73.44 125 LEU A CA 1
ATOM 975 C C . LEU A 1 125 ? 17.203 -6.82 11.859 1 73.44 125 LEU A C 1
ATOM 977 O O . LEU A 1 125 ? 18.297 -7.383 11.766 1 73.44 125 LEU A O 1
ATOM 981 N N . GLU A 1 126 ? 16.281 -6.969 11.031 1 75.62 126 GLU A N 1
ATOM 982 C CA . GLU A 1 126 ? 16.5 -7.785 9.844 1 75.62 126 GLU A CA 1
ATOM 983 C C . GLU A 1 126 ? 17.234 -7 8.758 1 75.62 126 GLU A C 1
ATOM 985 O O . GLU A 1 126 ? 17.453 -7.508 7.656 1 75.62 126 GLU A O 1
ATOM 990 N N . GLY A 1 127 ? 17.625 -5.723 9.18 1 65.75 127 GLY A N 1
ATOM 991 C CA . GLY A 1 127 ? 18.453 -4.918 8.281 1 65.75 127 GLY A CA 1
ATOM 992 C C . GLY A 1 127 ? 17.641 -4.184 7.23 1 65.75 127 GLY A C 1
ATOM 993 O O . GLY A 1 127 ? 18.188 -3.742 6.219 1 65.75 127 GLY A O 1
ATOM 994 N N . VAL A 1 128 ? 16.312 -4.25 7.422 1 63.16 128 VAL A N 1
ATOM 995 C CA . VAL A 1 128 ? 15.414 -3.543 6.516 1 63.16 128 VAL A CA 1
ATOM 996 C C . VAL A 1 128 ? 14.766 -2.371 7.246 1 63.16 128 VAL A C 1
ATOM 998 O O . VAL A 1 128 ? 14.008 -2.57 8.195 1 63.16 128 VAL A O 1
ATOM 1001 N N . GLY A 1 129 ? 15.406 -1.11 7.184 1 58.69 129 GLY A N 1
ATOM 1002 C CA . GLY A 1 129 ? 14.859 0.009 7.934 1 58.69 129 GLY A CA 1
ATOM 1003 C C . GLY A 1 129 ? 13.68 0.676 7.242 1 58.69 129 GLY A C 1
ATOM 1004 O O . GLY A 1 129 ? 13.516 0.54 6.027 1 58.69 129 GLY A O 1
ATOM 1005 N N . PRO A 1 130 ? 12.711 1.228 8.164 1 56.41 130 PRO A N 1
ATOM 1006 C CA . PRO A 1 130 ? 11.602 1.981 7.574 1 56.41 130 PRO A CA 1
ATOM 1007 C C . PRO A 1 130 ? 12.07 3.057 6.598 1 56.41 130 PRO A C 1
ATOM 1009 O O . PRO A 1 130 ? 13.133 3.656 6.793 1 56.41 130 PRO A O 1
ATOM 1012 N N . ASN A 1 131 ? 11.508 3.066 5.48 1 63.06 131 ASN A N 1
ATOM 1013 C CA . ASN A 1 131 ? 11.734 4.156 4.539 1 63.06 131 ASN A CA 1
ATOM 1014 C C . ASN A 1 131 ? 10.43 4.812 4.105 1 63.06 131 ASN A C 1
ATOM 1016 O O . ASN A 1 131 ? 9.352 4.441 4.586 1 63.06 131 ASN A O 1
ATOM 1020 N N . ASP A 1 132 ? 10.578 5.883 3.539 1 59.28 132 ASP A N 1
ATOM 1021 C CA . ASP A 1 132 ? 9.43 6.68 3.131 1 59.28 132 ASP A CA 1
ATOM 1022 C C . ASP A 1 132 ? 8.383 5.812 2.432 1 59.28 132 ASP A C 1
ATOM 1024 O O . ASP A 1 132 ? 7.184 6.062 2.553 1 59.28 132 ASP A O 1
ATOM 1028 N N . PHE A 1 133 ? 8.883 4.809 1.904 1 60.44 133 PHE A N 1
ATOM 1029 C CA . PHE A 1 133 ? 7.992 3.898 1.19 1 60.44 133 PHE A CA 1
ATOM 1030 C C . PHE A 1 133 ? 7.164 3.074 2.168 1 60.44 133 PHE A C 1
ATOM 1032 O O . PHE A 1 133 ? 5.961 2.893 1.97 1 60.44 133 PHE A O 1
ATOM 1039 N N . THR A 1 134 ? 7.852 2.635 3.23 1 58.44 134 THR A N 1
ATOM 1040 C CA . THR A 1 134 ? 7.23 1.806 4.258 1 58.44 134 THR A CA 1
ATOM 1041 C C . THR A 1 134 ? 6.066 2.541 4.914 1 58.44 134 THR A C 1
ATOM 1043 O O . THR A 1 134 ? 5.016 1.948 5.168 1 58.44 134 THR A O 1
ATOM 1046 N N . LEU A 1 135 ? 6.27 3.797 4.988 1 60.41 135 LEU A N 1
ATOM 1047 C CA . LEU A 1 135 ? 5.285 4.555 5.754 1 60.41 135 LEU A CA 1
ATOM 1048 C C . LEU A 1 135 ? 4.121 4.984 4.871 1 60.41 135 LEU A C 1
ATOM 1050 O O . LEU A 1 135 ? 2.973 5.008 5.316 1 60.41 135 LEU A O 1
ATOM 1054 N N . ALA A 1 136 ? 4.375 5.18 3.586 1 63.72 136 ALA A N 1
ATOM 1055 C CA . ALA A 1 136 ? 3.373 5.828 2.744 1 63.72 136 ALA A CA 1
ATOM 1056 C C . ALA A 1 136 ? 2.508 4.793 2.027 1 63.72 136 ALA A C 1
ATOM 1058 O O . ALA A 1 136 ? 1.513 5.141 1.39 1 63.72 136 ALA A O 1
ATOM 1059 N N . THR A 1 137 ? 2.939 3.479 2.094 1 63 137 THR A N 1
ATOM 1060 C CA . THR A 1 137 ? 2.219 2.479 1.311 1 63 137 THR A CA 1
ATOM 1061 C C . THR A 1 137 ? 1.509 1.484 2.225 1 63 137 THR A C 1
ATOM 1063 O O . THR A 1 137 ? 1.967 1.219 3.338 1 63 137 THR A O 1
ATOM 1066 N N . MET B 1 1 ? -32.969 17.562 15.734 1 20.75 1 MET B N 1
ATOM 1067 C CA . MET B 1 1 ? -32.188 17.094 16.859 1 20.75 1 MET B CA 1
ATOM 1068 C C . MET B 1 1 ? -30.859 16.516 16.406 1 20.75 1 MET B C 1
ATOM 1070 O O . MET B 1 1 ? -30.828 15.633 15.539 1 20.75 1 MET B O 1
ATOM 1074 N N . LYS B 1 2 ? -29.766 17.391 16.547 1 22.81 2 LYS B N 1
ATOM 1075 C CA . LYS B 1 2 ? -28.422 17.406 16.016 1 22.81 2 LYS B CA 1
ATOM 1076 C C . LYS B 1 2 ? -27.625 16.203 16.5 1 22.81 2 LYS B C 1
ATOM 1078 O O . LYS B 1 2 ? -27.422 16.031 17.703 1 22.81 2 LYS B O 1
ATOM 1083 N N . ILE B 1 3 ? -27.906 15.07 16.016 1 24.17 3 ILE B N 1
ATOM 1084 C CA . ILE B 1 3 ? -27.328 13.789 16.422 1 24.17 3 ILE B CA 1
ATOM 1085 C C . ILE B 1 3 ? -25.797 13.867 16.359 1 24.17 3 ILE B C 1
ATOM 1087 O O . ILE B 1 3 ? -25.234 13.922 15.258 1 24.17 3 ILE B O 1
ATOM 1091 N N . HIS B 1 4 ? -25.141 14.727 17.188 1 21.81 4 HIS B N 1
ATOM 1092 C CA . HIS B 1 4 ? -23.703 14.922 17.312 1 21.81 4 HIS B CA 1
ATOM 1093 C C . HIS B 1 4 ? -23 13.641 17.75 1 21.81 4 HIS B C 1
ATOM 1095 O O . HIS B 1 4 ? -22.969 13.32 18.953 1 21.81 4 HIS B O 1
ATOM 1101 N N . THR B 1 5 ? -23.281 12.523 17.219 1 25.02 5 THR B N 1
ATOM 1102 C CA . THR B 1 5 ? -22.594 11.383 17.797 1 25.02 5 THR B CA 1
ATOM 1103 C C . THR B 1 5 ? -21.094 11.578 17.75 1 25.02 5 THR B C 1
ATOM 1105 O O . THR B 1 5 ? -20.531 11.875 16.703 1 25.02 5 THR B O 1
ATOM 1108 N N . PRO B 1 6 ? -20.359 11.828 18.922 1 22.78 6 PRO B N 1
ATOM 1109 C CA . PRO B 1 6 ? -18.922 12.094 19.047 1 22.78 6 PRO B CA 1
ATOM 1110 C C . PRO B 1 6 ? -18.062 10.961 18.484 1 22.78 6 PRO B C 1
ATOM 1112 O O . PRO B 1 6 ? -18.391 9.789 18.656 1 22.78 6 PRO B O 1
ATOM 1115 N N . ILE B 1 7 ? -17.641 10.992 17.375 1 26.45 7 ILE B N 1
ATOM 1116 C CA . ILE B 1 7 ? -16.703 10.039 16.781 1 26.45 7 ILE B CA 1
ATOM 1117 C C . ILE B 1 7 ? -15.539 9.797 17.734 1 26.45 7 ILE B C 1
ATOM 1119 O O . ILE B 1 7 ? -14.883 10.75 18.172 1 26.45 7 ILE B O 1
ATOM 1123 N N . PRO B 1 8 ? -15.477 8.758 18.531 1 25.44 8 PRO B N 1
ATOM 1124 C CA . PRO B 1 8 ? -14.367 8.469 19.438 1 25.44 8 PRO B CA 1
ATOM 1125 C C . PRO B 1 8 ? -13 8.609 18.766 1 25.44 8 PRO B C 1
ATOM 1127 O O . PRO B 1 8 ? -12.805 8.141 17.641 1 25.44 8 PRO B O 1
ATOM 1130 N N . THR B 1 9 ? -12.336 9.734 18.828 1 27.47 9 THR B N 1
ATOM 1131 C CA . THR B 1 9 ? -10.961 10.055 18.469 1 27.47 9 THR B CA 1
ATOM 1132 C C . THR B 1 9 ? -10 9.016 19.031 1 27.47 9 THR B C 1
ATOM 1134 O O . THR B 1 9 ? -9.898 8.836 20.25 1 27.47 9 THR B O 1
ATOM 1137 N N . PHE B 1 10 ? -9.992 7.922 18.578 1 28.73 10 PHE B N 1
ATOM 1138 C CA . PHE B 1 10 ? -8.961 6.996 19.016 1 28.73 10 PHE B CA 1
ATOM 1139 C C . PHE B 1 10 ? -7.602 7.688 19.062 1 28.73 10 PHE B C 1
ATOM 1141 O O . PHE B 1 10 ? -6.98 7.926 18.016 1 28.73 10 PHE B O 1
ATOM 1148 N N . LEU B 1 11 ? -7.453 8.641 19.922 1 28.17 11 LEU B N 1
ATOM 1149 C CA . LEU B 1 11 ? -6.129 9.117 20.297 1 28.17 11 LEU B CA 1
ATOM 1150 C C . LEU B 1 11 ? -5.207 7.953 20.641 1 28.17 11 LEU B C 1
ATOM 1152 O O . LEU B 1 11 ? -5.461 7.211 21.594 1 28.17 11 LEU B O 1
ATOM 1156 N N . ILE B 1 12 ? -4.844 7.191 19.719 1 33.25 12 ILE B N 1
ATOM 1157 C CA . ILE B 1 12 ? -3.73 6.359 20.156 1 33.25 12 ILE B CA 1
ATOM 1158 C C . ILE B 1 12 ? -2.826 7.156 21.094 1 33.25 12 ILE B C 1
ATOM 1160 O O . ILE B 1 12 ? -2.258 8.18 20.703 1 33.25 12 ILE B O 1
ATOM 1164 N N . PRO B 1 13 ? -3.215 7.207 22.359 1 31.2 13 PRO B N 1
ATOM 1165 C CA . PRO B 1 13 ? -2.201 7.789 23.25 1 31.2 13 PRO B CA 1
ATOM 1166 C C . PRO B 1 13 ? -0.8 7.246 22.969 1 31.2 13 PRO B C 1
ATOM 1168 O O . PRO B 1 13 ? -0.557 6.047 23.125 1 31.2 13 PRO B O 1
ATOM 1171 N N . PHE B 1 14 ? -0.122 7.551 21.922 1 29.83 14 PHE B N 1
ATOM 1172 C CA . PHE B 1 14 ? 1.324 7.379 21.984 1 29.83 14 PHE B CA 1
ATOM 1173 C C . PHE B 1 14 ? 1.878 7.84 23.312 1 29.83 14 PHE B C 1
ATOM 1175 O O . PHE B 1 14 ? 2.152 9.031 23.516 1 29.83 14 PHE B O 1
ATOM 1182 N N . SER B 1 15 ? 1.336 7.508 24.453 1 29.48 15 SER B N 1
ATOM 1183 C CA . SER B 1 15 ? 2.186 7.609 25.625 1 29.48 15 SER B CA 1
ATOM 1184 C C . SER B 1 15 ? 3.482 6.828 25.453 1 29.48 15 SER B C 1
ATOM 1186 O O . SER B 1 15 ? 3.496 5.598 25.562 1 29.48 15 SER B O 1
ATOM 1188 N N . THR B 1 16 ? 4.367 7.09 24.547 1 29.69 16 THR B N 1
ATOM 1189 C CA . THR B 1 16 ? 5.777 6.766 24.734 1 29.69 16 THR B CA 1
ATOM 1190 C C . THR B 1 16 ? 6.211 7.066 26.172 1 29.69 16 THR B C 1
ATOM 1192 O O . THR B 1 16 ? 6.07 8.195 26.641 1 29.69 16 THR B O 1
ATOM 1195 N N . SER B 1 17 ? 6.191 6.289 27.172 1 28.31 17 SER B N 1
ATOM 1196 C CA . SER B 1 17 ? 7.203 6.355 28.219 1 28.31 17 SER B CA 1
ATOM 1197 C C . SER B 1 17 ? 8.477 7.023 27.719 1 28.31 17 SER B C 1
ATOM 1199 O O . SER B 1 17 ? 8.703 7.105 26.516 1 28.31 17 SER B O 1
ATOM 1201 N N . ASN B 1 18 ? 9.586 7.52 28.672 1 29.14 18 ASN B N 1
ATOM 1202 C CA . ASN B 1 18 ? 10.82 8.297 28.656 1 29.14 18 ASN B CA 1
ATOM 1203 C C . ASN B 1 18 ? 11.742 7.852 27.516 1 29.14 18 ASN B C 1
ATOM 1205 O O . ASN B 1 18 ? 12.57 8.633 27.047 1 29.14 18 ASN B O 1
ATOM 1209 N N . SER B 1 19 ? 12.172 6.59 27.469 1 28.7 19 SER B N 1
ATOM 1210 C CA . SER B 1 19 ? 13.453 6.426 26.781 1 28.7 19 SER B CA 1
ATOM 1211 C C . SER B 1 19 ? 13.328 6.738 25.297 1 28.7 19 SER B C 1
ATOM 1213 O O . SER B 1 19 ? 14.258 6.504 24.531 1 28.7 19 SER B O 1
ATOM 1215 N N . PHE B 1 20 ? 12.219 6.648 24.641 1 30.33 20 PHE B N 1
ATOM 1216 C CA . PHE B 1 20 ? 12.227 7.594 23.531 1 30.33 20 PHE B CA 1
ATOM 1217 C C . PHE B 1 20 ? 12.344 9.023 24.047 1 30.33 20 PHE B C 1
ATOM 1219 O O . PHE B 1 20 ? 11.438 9.523 24.719 1 30.33 20 PHE B O 1
ATOM 1226 N N . SER B 1 21 ? 13.555 9.562 24.469 1 29.08 21 SER B N 1
ATOM 1227 C CA . SER B 1 21 ? 13.898 10.859 25.047 1 29.08 21 SER B CA 1
ATOM 1228 C C . SER B 1 21 ? 12.875 11.93 24.656 1 29.08 21 SER B C 1
ATOM 1230 O O . SER B 1 21 ? 12.406 11.953 23.516 1 29.08 21 SER B O 1
ATOM 1232 N N . SER B 1 22 ? 12.016 12.688 25.531 1 31.17 22 SER B N 1
ATOM 1233 C CA . SER B 1 22 ? 11.523 14.055 25.672 1 31.17 22 SER B CA 1
ATOM 1234 C C . SER B 1 22 ? 12.273 15.008 24.75 1 31.17 22 SER B C 1
ATOM 1236 O O . SER B 1 22 ? 12.336 16.203 25 1 31.17 22 SER B O 1
ATOM 1238 N N . GLN B 1 23 ? 13.461 14.656 24.375 1 30.16 23 GLN B N 1
ATOM 1239 C CA . GLN B 1 23 ? 14.109 15.719 23.609 1 30.16 23 GLN B CA 1
ATOM 1240 C C . GLN B 1 23 ? 13.141 16.344 22.609 1 30.16 23 GLN B C 1
ATOM 1242 O O . GLN B 1 23 ? 12.117 15.758 22.266 1 30.16 23 GLN B O 1
ATOM 1247 N N . LEU B 1 24 ? 13.375 17.422 21.875 1 29.36 24 LEU B N 1
ATOM 1248 C CA . LEU B 1 24 ? 12.828 18.281 20.828 1 29.36 24 LEU B CA 1
ATOM 1249 C C . LEU B 1 24 ? 12 17.469 19.844 1 29.36 24 LEU B C 1
ATOM 1251 O O . LEU B 1 24 ? 12.531 16.594 19.156 1 29.36 24 LEU B O 1
ATOM 1255 N N . ILE B 1 25 ? 10.836 16.969 20.172 1 38.47 25 ILE B N 1
ATOM 1256 C CA . ILE B 1 25 ? 9.875 16.547 19.172 1 38.47 25 ILE B CA 1
ATOM 1257 C C . ILE B 1 25 ? 10.156 17.234 17.844 1 38.47 25 ILE B C 1
ATOM 1259 O O . ILE B 1 25 ? 9.875 18.422 17.688 1 38.47 25 ILE B O 1
ATOM 1263 N N . ALA B 1 26 ? 11.234 17.078 17.281 1 41.62 26 ALA B N 1
ATOM 1264 C CA . ALA B 1 26 ? 11.719 17.781 16.109 1 41.62 26 ALA B CA 1
ATOM 1265 C C . ALA B 1 26 ? 10.711 17.719 14.961 1 41.62 26 ALA B C 1
ATOM 1267 O O . ALA B 1 26 ? 9.867 16.812 14.93 1 41.62 26 ALA B O 1
ATOM 1268 N N . PRO B 1 27 ? 10.273 18.766 14.18 1 45.22 27 PRO B N 1
ATOM 1269 C CA . PRO B 1 27 ? 9.484 18.844 12.945 1 45.22 27 PRO B CA 1
ATOM 1270 C C . PRO B 1 27 ? 9.289 17.484 12.273 1 45.22 27 PRO B C 1
ATOM 1272 O O . PRO B 1 27 ? 8.219 17.219 11.719 1 45.22 27 PRO B O 1
ATOM 1275 N N . SER B 1 28 ? 10.102 16.453 12.617 1 61.91 28 SER B N 1
ATOM 1276 C CA . SER B 1 28 ? 10.07 15.102 12.078 1 61.91 28 SER B CA 1
ATOM 1277 C C . SER B 1 28 ? 9 14.258 12.758 1 61.91 28 SER B C 1
ATOM 1279 O O . SER B 1 28 ? 8.297 13.484 12.094 1 61.91 28 SER B O 1
ATOM 1281 N N . THR B 1 29 ? 8.562 14.672 13.992 1 69.81 29 THR B N 1
ATOM 1282 C CA . THR B 1 29 ? 7.594 13.859 14.727 1 69.81 29 THR B CA 1
ATOM 1283 C C . THR B 1 29 ? 6.172 14.188 14.281 1 69.81 29 THR B C 1
ATOM 1285 O O . THR B 1 29 ? 5.355 13.289 14.078 1 69.81 29 THR B O 1
ATOM 1288 N N . ALA B 1 30 ? 5.895 15.516 14.18 1 76.88 30 ALA B N 1
ATOM 1289 C CA . ALA B 1 30 ? 4.555 15.914 13.75 1 76.88 30 ALA B CA 1
ATOM 1290 C C . ALA B 1 30 ? 4.234 15.344 12.367 1 76.88 30 ALA B C 1
ATOM 1292 O O . ALA B 1 30 ? 3.115 14.883 12.125 1 76.88 30 ALA B O 1
ATOM 1293 N N . LEU B 1 31 ? 5.25 15.383 11.57 1 79.94 31 LEU B N 1
ATOM 1294 C CA . LEU B 1 31 ? 5.078 14.859 10.219 1 79.94 31 LEU B CA 1
ATOM 1295 C C . LEU B 1 31 ? 4.801 13.359 10.25 1 79.94 31 LEU B C 1
ATOM 1297 O O . LEU B 1 31 ? 3.938 12.867 9.516 1 79.94 31 LEU B O 1
ATOM 1301 N N . GLN B 1 32 ? 5.5 12.734 11.133 1 81.75 32 GLN B N 1
ATOM 1302 C CA . GLN B 1 32 ? 5.297 11.297 11.266 1 81.75 32 GLN B CA 1
ATOM 1303 C C . GLN B 1 32 ? 3.906 10.984 11.812 1 81.75 32 GLN B C 1
ATOM 1305 O O . GLN B 1 32 ? 3.273 10.008 11.398 1 81.75 32 GLN B O 1
ATOM 1310 N N . GLN B 1 33 ? 3.457 11.797 12.711 1 86.31 33 GLN B N 1
ATOM 1311 C CA . GLN B 1 33 ? 2.125 11.609 13.273 1 86.31 33 GLN B CA 1
ATOM 1312 C C . GLN B 1 33 ? 1.046 11.812 12.219 1 86.31 33 GLN B C 1
ATOM 1314 O O . GLN B 1 33 ? 0.106 11.023 12.117 1 86.31 33 GLN B O 1
ATOM 1319 N N . ILE B 1 34 ? 1.191 12.812 11.469 1 89.06 34 ILE B N 1
ATOM 1320 C CA . ILE B 1 34 ? 0.221 13.102 10.422 1 89.06 34 ILE B CA 1
ATOM 1321 C C . ILE B 1 34 ? 0.231 11.969 9.391 1 89.06 34 ILE B C 1
ATOM 1323 O O . ILE B 1 34 ? -0.827 11.516 8.945 1 89.06 34 ILE B O 1
ATOM 1327 N N . ALA B 1 35 ? 1.401 11.547 9.062 1 88.62 35 ALA B N 1
ATOM 1328 C CA . ALA B 1 35 ? 1.547 10.453 8.109 1 88.62 35 ALA B CA 1
ATOM 1329 C C . ALA B 1 35 ? 0.832 9.195 8.602 1 88.62 35 ALA B C 1
ATOM 1331 O O . ALA B 1 35 ? 0.104 8.547 7.848 1 88.62 35 ALA B O 1
ATOM 1332 N N . PHE B 1 36 ? 1.03 8.938 9.812 1 87 36 PHE B N 1
ATOM 1333 C CA . PHE B 1 36 ? 0.394 7.766 10.406 1 87 36 PHE B CA 1
ATOM 1334 C C . PHE B 1 36 ? -1.123 7.918 10.406 1 87 36 PHE B C 1
ATOM 1336 O O . PHE B 1 36 ? -1.848 6.969 10.109 1 87 36 PHE B O 1
ATOM 1343 N N . GLU B 1 37 ? -1.628 9.062 10.789 1 92.81 37 GLU B N 1
ATOM 1344 C CA . GLU B 1 37 ? -3.068 9.305 10.789 1 92.81 37 GLU B CA 1
ATOM 1345 C C . GLU B 1 37 ? -3.654 9.164 9.391 1 92.81 37 GLU B C 1
ATOM 1347 O O . GLU B 1 37 ? -4.746 8.617 9.227 1 92.81 37 GLU B O 1
ATOM 1352 N N . LEU B 1 38 ? -2.924 9.641 8.414 1 94 38 LEU B N 1
ATOM 1353 C CA . LEU B 1 38 ? -3.389 9.484 7.035 1 94 38 LEU B CA 1
ATOM 1354 C C . LEU B 1 38 ? -3.463 8.008 6.648 1 94 38 LEU B C 1
ATOM 1356 O O . LEU B 1 38 ? -4.395 7.594 5.957 1 94 38 LEU B O 1
ATOM 1360 N N . LYS B 1 39 ? -2.51 7.277 7.105 1 91.25 39 LYS B N 1
ATOM 1361 C CA . LYS B 1 39 ? -2.529 5.84 6.852 1 91.25 39 LYS B CA 1
ATOM 1362 C C . LYS B 1 39 ? -3.742 5.184 7.504 1 91.25 39 LYS B C 1
ATOM 1364 O O . LYS B 1 39 ? -4.391 4.328 6.895 1 91.25 39 LYS B O 1
ATOM 1369 N N . VAL B 1 40 ? -4.039 5.512 8.656 1 92.12 40 VAL B N 1
ATOM 1370 C CA . VAL B 1 40 ? -5.211 4.977 9.344 1 92.12 40 VAL B CA 1
ATOM 1371 C C . VAL B 1 40 ? -6.477 5.355 8.578 1 92.12 40 VAL B C 1
ATOM 1373 O O . VAL B 1 40 ? -7.371 4.527 8.398 1 92.12 40 VAL B O 1
ATOM 1376 N N . CYS B 1 41 ? -6.566 6.602 8.117 1 94.06 41 CYS B N 1
ATOM 1377 C CA . CYS B 1 41 ? -7.719 7.051 7.348 1 94.06 41 CYS B CA 1
ATOM 1378 C C . CYS B 1 41 ? -7.895 6.207 6.09 1 94.06 41 CYS B C 1
ATOM 1380 O O . CYS B 1 41 ? -9.008 5.77 5.781 1 94.06 41 CYS B O 1
ATOM 1382 N N . SER B 1 42 ? -6.801 5.961 5.387 1 93.69 42 SER B N 1
ATOM 1383 C CA . SER B 1 42 ? -6.871 5.211 4.137 1 93.69 42 SER B CA 1
ATOM 1384 C C . SER B 1 42 ? -7.266 3.76 4.383 1 93.69 42 SER B C 1
ATOM 1386 O O . SER B 1 42 ? -8.086 3.201 3.656 1 93.69 42 SER B O 1
ATOM 1388 N N . SER B 1 43 ? -6.781 3.193 5.426 1 90.31 43 SER B N 1
ATOM 1389 C CA . SER B 1 43 ? -7.039 1.792 5.738 1 90.31 43 SER B CA 1
ATOM 1390 C C . SER B 1 43 ? -8.484 1.579 6.164 1 90.31 43 SER B C 1
ATOM 1392 O O . SER B 1 43 ? -9.062 0.515 5.922 1 90.31 43 SER B O 1
ATOM 1394 N N . ASN B 1 44 ? -9.102 2.617 6.637 1 90.88 44 ASN B N 1
ATOM 1395 C CA . ASN B 1 44 ? -10.453 2.488 7.164 1 90.88 44 ASN B CA 1
ATOM 1396 C C . ASN B 1 44 ? -11.469 3.186 6.27 1 90.88 44 ASN B C 1
ATOM 1398 O O . ASN B 1 44 ? -12.641 3.309 6.633 1 90.88 44 ASN B O 1
ATOM 1402 N N . ASN B 1 45 ? -11.062 3.607 5.195 1 93.81 45 ASN B N 1
ATOM 1403 C CA . ASN B 1 45 ? -11.906 4.309 4.238 1 93.81 45 ASN B CA 1
ATOM 1404 C C . ASN B 1 45 ? -12.594 5.516 4.875 1 93.81 45 ASN B C 1
ATOM 1406 O O . ASN B 1 45 ? -13.797 5.707 4.711 1 93.81 45 ASN B O 1
ATOM 1410 N N . ASP B 1 46 ? -11.844 6.242 5.68 1 95.75 46 ASP B N 1
ATOM 1411 C CA . ASP B 1 46 ? -12.359 7.406 6.391 1 95.75 46 ASP B CA 1
ATOM 1412 C C . ASP B 1 46 ? -11.984 8.703 5.672 1 95.75 46 ASP B C 1
ATOM 1414 O O . ASP B 1 46 ? -11.117 9.445 6.129 1 95.75 46 ASP B O 1
ATOM 1418 N N . LEU B 1 47 ? -12.711 9.062 4.68 1 96.62 47 LEU B N 1
ATOM 1419 C CA . LEU B 1 47 ? -12.438 10.219 3.836 1 96.62 47 LEU B CA 1
ATOM 1420 C C . LEU B 1 47 ? -12.633 11.516 4.609 1 96.62 47 LEU B C 1
ATOM 1422 O O . LEU B 1 47 ? -11.883 12.477 4.422 1 96.62 47 LEU B O 1
ATOM 1426 N N . GLN B 1 48 ? -13.617 11.547 5.418 1 97.44 48 GLN B N 1
ATOM 1427 C CA . GLN B 1 48 ? -13.898 12.766 6.172 1 97.44 48 GLN B CA 1
ATOM 1428 C C . GLN B 1 48 ? -12.695 13.164 7.023 1 97.44 48 GLN B C 1
ATOM 1430 O O . GLN B 1 48 ? -12.266 14.32 6.992 1 97.44 48 GLN B O 1
ATOM 1435 N N . LYS B 1 49 ? -12.188 12.219 7.766 1 96.81 49 LYS B N 1
ATOM 1436 C CA . LYS B 1 49 ? -10.984 12.508 8.539 1 96.81 49 LYS B CA 1
ATOM 1437 C C . LYS B 1 49 ? -9.812 12.867 7.625 1 96.81 49 LYS B C 1
ATOM 1439 O O . LYS B 1 49 ? -9 13.734 7.961 1 96.81 49 LYS B O 1
ATOM 1444 N N . GLY B 1 50 ? -9.727 12.242 6.523 1 97.25 50 GLY B N 1
ATOM 1445 C CA . GLY B 1 50 ? -8.703 12.57 5.551 1 97.25 50 GLY B CA 1
ATOM 1446 C C . GLY B 1 50 ? -8.766 14.008 5.078 1 97.25 50 GLY B C 1
ATOM 1447 O O . GLY B 1 50 ? -7.734 14.672 4.961 1 97.25 50 GLY B O 1
ATOM 1448 N N . LEU B 1 51 ? -9.914 14.438 4.883 1 97.62 51 LEU B N 1
ATOM 1449 C CA . LEU B 1 51 ? -10.109 15.82 4.453 1 97.62 51 LEU B CA 1
ATOM 1450 C C . LEU B 1 51 ? -9.688 16.797 5.547 1 97.62 51 LEU B C 1
ATOM 1452 O O . LEU B 1 51 ? -9.07 17.828 5.266 1 97.62 51 LEU B O 1
ATOM 1456 N N . TYR B 1 52 ? -10.039 16.469 6.684 1 97.38 52 TYR B N 1
ATOM 1457 C CA . TYR B 1 52 ? -9.602 17.281 7.816 1 97.38 52 TYR B CA 1
ATOM 1458 C C . TYR B 1 52 ? -8.086 17.359 7.883 1 97.38 52 TYR B C 1
ATOM 1460 O O . TYR B 1 52 ? -7.516 18.438 8.047 1 97.38 52 TYR B O 1
ATOM 1468 N N . LEU B 1 53 ? -7.387 16.266 7.691 1 96.94 53 LEU B N 1
ATOM 1469 C CA . LEU B 1 53 ? -5.93 16.219 7.734 1 96.94 53 LEU B CA 1
ATOM 1470 C C . LEU B 1 53 ? -5.332 17 6.562 1 96.94 53 LEU B C 1
ATOM 1472 O O . LEU B 1 53 ? -4.289 17.641 6.703 1 96.94 53 LEU B O 1
ATOM 1476 N N . HIS B 1 54 ? -5.949 16.922 5.426 1 97 54 HIS B N 1
ATOM 1477 C CA . HIS B 1 54 ? -5.492 17.703 4.277 1 97 54 HIS B CA 1
ATOM 1478 C C . HIS B 1 54 ? -5.5 19.203 4.582 1 97 54 HIS B C 1
ATOM 1480 O O . HIS B 1 54 ? -4.539 19.906 4.266 1 97 54 HIS B O 1
ATOM 1486 N N . THR B 1 55 ? -6.582 19.641 5.188 1 97.12 55 THR B N 1
ATOM 1487 C CA . THR B 1 55 ? -6.672 21.047 5.582 1 97.12 55 THR B CA 1
ATOM 1488 C C . THR B 1 55 ? -5.562 21.406 6.566 1 97.12 55 THR B C 1
ATOM 1490 O O . THR B 1 55 ? -4.922 22.438 6.438 1 97.12 55 THR B O 1
ATOM 1493 N N . LYS B 1 56 ? -5.293 20.531 7.52 1 95.81 56 LYS B N 1
ATOM 1494 C CA . LYS B 1 56 ? -4.227 20.75 8.492 1 95.81 56 LYS B CA 1
ATOM 1495 C C . LYS B 1 56 ? -2.865 20.828 7.805 1 95.81 56 LYS B C 1
ATOM 1497 O O . LYS B 1 56 ? -2.047 21.688 8.141 1 95.81 56 LYS B O 1
ATOM 1502 N N . ILE B 1 57 ? -2.637 20.031 6.863 1 95.44 57 ILE B N 1
ATOM 1503 C CA . ILE B 1 57 ? -1.382 20 6.117 1 95.44 57 ILE B CA 1
ATOM 1504 C C . ILE B 1 57 ? -1.212 21.297 5.324 1 95.44 57 ILE B C 1
ATOM 1506 O O . ILE B 1 57 ? -0.131 21.891 5.32 1 95.44 57 ILE B O 1
ATOM 1510 N N . PHE B 1 58 ? -2.26 21.656 4.703 1 95.19 58 PHE B N 1
ATOM 1511 C CA . PHE B 1 58 ? -2.246 22.891 3.924 1 95.19 58 PHE B CA 1
ATOM 1512 C C . PHE B 1 58 ? -1.911 24.094 4.809 1 95.19 58 PHE B C 1
ATOM 1514 O O . PHE B 1 58 ? -1.019 24.875 4.488 1 95.19 58 PHE B O 1
ATOM 1521 N N . LYS B 1 59 ? -2.506 24.172 5.926 1 95.06 59 LYS B N 1
ATOM 1522 C CA . LYS B 1 59 ? -2.316 25.297 6.832 1 95.06 59 LYS B CA 1
ATOM 1523 C C . LYS B 1 59 ? -0.906 25.312 7.414 1 95.06 59 LYS B C 1
ATOM 1525 O O . LYS B 1 59 ? -0.365 26.375 7.73 1 95.06 59 LYS B O 1
ATOM 1530 N N . SER B 1 60 ? -0.303 24.203 7.465 1 93.31 60 SER B N 1
ATOM 1531 C CA . SER B 1 60 ? 1.032 24.078 8.039 1 93.31 60 SER B CA 1
ATOM 1532 C C . SER B 1 60 ? 2.111 24.297 6.988 1 93.31 60 SER B C 1
ATOM 1534 O O . SER B 1 60 ? 3.305 24.25 7.293 1 93.31 60 SER B O 1
ATOM 1536 N N . GLY B 1 61 ? 1.759 24.438 5.715 1 92.81 61 GLY B N 1
ATOM 1537 C CA . GLY B 1 61 ? 2.711 24.719 4.648 1 92.81 61 GLY B CA 1
ATOM 1538 C C . GLY B 1 61 ? 3.498 23.484 4.223 1 92.81 61 GLY B C 1
ATOM 1539 O O . GLY B 1 61 ? 4.621 23.609 3.729 1 92.81 61 GLY B O 1
ATOM 1540 N N . LEU B 1 62 ? 2.969 22.328 4.387 1 91.88 62 LEU B N 1
ATOM 1541 C CA . LEU B 1 62 ? 3.717 21.094 4.156 1 91.88 62 LEU B CA 1
ATOM 1542 C C . LEU B 1 62 ? 3.361 20.5 2.805 1 91.88 62 LEU B C 1
ATOM 1544 O O . LEU B 1 62 ? 3.795 19.391 2.482 1 91.88 62 LEU B O 1
ATOM 1548 N N . LEU B 1 63 ? 2.641 21.188 1.929 1 91.88 63 LEU B N 1
ATOM 1549 C CA . LEU B 1 63 ? 2.191 20.641 0.648 1 91.88 63 LEU B CA 1
ATOM 1550 C C . LEU B 1 63 ? 3.324 20.656 -0.372 1 91.88 63 LEU B C 1
ATOM 1552 O O . LEU B 1 63 ? 3.174 20.141 -1.479 1 91.88 63 LEU B O 1
ATOM 1556 N N . SER B 1 64 ? 4.438 21.141 0.042 1 90.88 64 SER B N 1
ATOM 1557 C CA . SER B 1 64 ? 5.574 21.109 -0.869 1 90.88 64 SER B CA 1
ATOM 1558 C C . SER B 1 64 ? 6.48 19.906 -0.567 1 90.88 64 SER B C 1
ATOM 1560 O O . SER B 1 64 ? 7.379 19.594 -1.35 1 90.88 64 SER B O 1
ATOM 1562 N N . ASP B 1 65 ? 6.285 19.281 0.45 1 90.69 65 ASP B N 1
ATOM 1563 C CA . ASP B 1 65 ? 7.09 18.141 0.876 1 90.69 65 ASP B CA 1
ATOM 1564 C C . ASP B 1 65 ? 6.617 16.844 0.198 1 90.69 65 ASP B C 1
ATOM 1566 O O . ASP B 1 65 ? 5.449 16.484 0.306 1 90.69 65 ASP B O 1
ATOM 1570 N N . ILE B 1 66 ? 7.496 16.156 -0.474 1 89.88 66 ILE B N 1
ATOM 1571 C CA . ILE B 1 66 ? 7.121 15 -1.272 1 89.88 66 ILE B CA 1
ATOM 1572 C C . ILE B 1 66 ? 6.641 13.875 -0.355 1 89.88 66 ILE B C 1
ATOM 1574 O O . ILE B 1 66 ? 5.746 13.109 -0.717 1 89.88 66 ILE B O 1
ATOM 1578 N N . PHE B 1 67 ? 7.191 13.758 0.797 1 87.38 67 PHE B N 1
ATOM 1579 C CA . PHE B 1 67 ? 6.777 12.742 1.753 1 87.38 67 PHE B CA 1
ATOM 1580 C C . PHE B 1 67 ? 5.32 12.938 2.154 1 87.38 67 PHE B C 1
ATOM 1582 O O . PHE B 1 67 ? 4.527 11.992 2.098 1 87.38 67 PHE B O 1
ATOM 1589 N N . THR B 1 68 ? 5.016 14.172 2.516 1 90.94 68 THR B N 1
ATOM 1590 C CA . THR B 1 68 ? 3.648 14.516 2.893 1 90.94 68 THR B CA 1
ATOM 1591 C C . THR B 1 68 ? 2.701 14.344 1.71 1 90.94 68 THR B C 1
ATOM 1593 O O . THR B 1 68 ? 1.617 13.773 1.853 1 90.94 68 THR B O 1
ATOM 1596 N N . ASN B 1 69 ? 3.121 14.711 0.589 1 94.12 69 ASN B N 1
ATOM 1597 C CA . ASN B 1 69 ? 2.303 14.609 -0.615 1 94.12 69 ASN B CA 1
ATOM 1598 C C . ASN B 1 69 ? 2 13.156 -0.969 1 94.12 69 ASN B C 1
ATOM 1600 O O . ASN B 1 69 ? 0.884 12.836 -1.381 1 94.12 69 ASN B O 1
ATOM 1604 N N . ASN B 1 70 ? 2.934 12.352 -0.769 1 92.56 70 ASN B N 1
ATOM 1605 C CA . ASN B 1 70 ? 2.719 10.93 -1.05 1 92.56 70 ASN B CA 1
ATOM 1606 C C . ASN B 1 70 ? 1.688 10.32 -0.104 1 92.56 70 ASN B C 1
ATOM 1608 O O . ASN B 1 70 ? 0.863 9.508 -0.519 1 92.56 70 ASN B O 1
ATOM 1612 N N . PHE B 1 71 ? 1.738 10.672 1.113 1 93.12 71 PHE B N 1
ATOM 1613 C CA . PHE B 1 71 ? 0.747 10.164 2.055 1 93.12 71 PHE B CA 1
ATOM 1614 C C . PHE B 1 71 ? -0.641 10.695 1.718 1 93.12 71 PHE B C 1
ATOM 1616 O O . PHE B 1 71 ? -1.629 9.961 1.794 1 93.12 71 PHE B O 1
ATOM 1623 N N . LEU B 1 72 ? -0.669 11.938 1.346 1 95.5 72 LEU B N 1
ATOM 1624 C CA . LEU B 1 72 ? -1.938 12.531 0.94 1 95.5 72 LEU B CA 1
ATOM 1625 C C . LEU B 1 72 ? -2.488 11.844 -0.304 1 95.5 72 LEU B C 1
ATOM 1627 O O . LEU B 1 72 ? -3.662 11.469 -0.344 1 95.5 72 LEU B O 1
ATOM 1631 N N . LEU B 1 73 ? -1.643 11.633 -1.237 1 96.44 73 LEU B N 1
ATOM 1632 C CA . LEU B 1 73 ? -2.053 10.961 -2.467 1 96.44 73 LEU B CA 1
ATOM 1633 C C . LEU B 1 73 ? -2.518 9.539 -2.18 1 96.44 73 LEU B C 1
ATOM 1635 O O . LEU B 1 73 ? -3.531 9.094 -2.721 1 96.44 73 LEU B O 1
ATOM 1639 N N . ASN B 1 74 ? -1.807 8.852 -1.368 1 94.38 74 ASN B N 1
ATOM 1640 C CA . ASN B 1 74 ? -2.197 7.492 -0.997 1 94.38 74 ASN B CA 1
ATOM 1641 C C . ASN B 1 74 ? -3.576 7.469 -0.341 1 94.38 74 ASN B C 1
ATOM 1643 O O . ASN B 1 74 ? -4.395 6.598 -0.64 1 94.38 74 ASN B O 1
ATOM 1647 N N . MET B 1 75 ? -3.795 8.398 0.475 1 95.44 75 MET B N 1
ATOM 1648 C CA . MET B 1 75 ? -5.094 8.5 1.137 1 95.44 75 MET B CA 1
ATOM 1649 C C . MET B 1 75 ? -6.211 8.695 0.117 1 95.44 75 MET B C 1
ATOM 1651 O O . MET B 1 75 ? -7.199 7.957 0.125 1 95.44 75 MET B O 1
ATOM 1655 N N . TYR B 1 76 ? -6.055 9.625 -0.79 1 97.19 76 TYR B N 1
ATOM 1656 C CA . TYR B 1 76 ? -7.074 9.883 -1.801 1 97.19 76 TYR B CA 1
ATOM 1657 C C . TYR B 1 76 ? -7.234 8.688 -2.732 1 97.19 76 TYR B C 1
ATOM 1659 O O . TYR B 1 76 ? -8.344 8.383 -3.18 1 97.19 76 TYR B O 1
ATOM 1667 N N . SER B 1 77 ? -6.152 8.023 -3.018 1 96.31 77 SER B N 1
ATOM 1668 C CA . SER B 1 77 ? -6.184 6.871 -3.91 1 96.31 77 SER B CA 1
ATOM 1669 C C . SER B 1 77 ? -7.043 5.75 -3.336 1 96.31 77 SER B C 1
ATOM 1671 O O . SER B 1 77 ? -7.715 5.031 -4.078 1 96.31 77 SER B O 1
ATOM 1673 N N . LYS B 1 78 ? -7.082 5.691 -2.072 1 93.5 78 LYS B N 1
ATOM 1674 C CA . LYS B 1 78 ? -7.742 4.559 -1.434 1 93.5 78 LYS B CA 1
ATOM 1675 C C . LYS B 1 78 ? -9.141 4.934 -0.962 1 93.5 78 LYS B C 1
ATOM 1677 O O . LYS B 1 78 ? -10 4.062 -0.797 1 93.5 78 LYS B O 1
ATOM 1682 N N . CYS B 1 79 ? -9.406 6.199 -0.765 1 94.75 79 CYS B N 1
ATOM 1683 C CA . CYS B 1 79 ? -10.656 6.543 -0.099 1 94.75 79 CYS B CA 1
ATOM 1684 C C . CYS B 1 79 ? -11.508 7.457 -0.975 1 94.75 79 CYS B C 1
ATOM 1686 O O . CYS B 1 79 ? -12.672 7.715 -0.663 1 94.75 79 CYS B O 1
ATOM 1688 N N . ALA B 1 80 ? -10.953 7.988 -2.014 1 95.81 80 ALA B N 1
ATOM 1689 C CA . ALA B 1 80 ? -11.656 8.992 -2.811 1 95.81 80 ALA B CA 1
ATOM 1690 C C . ALA B 1 80 ? -11.789 8.539 -4.262 1 95.81 80 ALA B C 1
ATOM 1692 O O . ALA B 1 80 ? -11.641 7.355 -4.566 1 95.81 80 ALA B O 1
ATOM 1693 N N . THR B 1 81 ? -12.219 9.422 -5.152 1 95.94 81 THR B N 1
ATOM 1694 C CA . THR B 1 81 ? -12.391 9.094 -6.562 1 95.94 81 THR B CA 1
ATOM 1695 C C . THR B 1 81 ? -11.07 9.211 -7.312 1 95.94 81 THR B C 1
ATOM 1697 O O . THR B 1 81 ? -10.109 9.789 -6.801 1 95.94 81 THR B O 1
ATOM 1700 N N . ILE B 1 82 ? -11.094 8.68 -8.492 1 97.44 82 ILE B N 1
ATOM 1701 C CA . ILE B 1 82 ? -9.922 8.797 -9.352 1 97.44 82 ILE B CA 1
ATOM 1702 C C . ILE B 1 82 ? -9.617 10.266 -9.617 1 97.44 82 ILE B C 1
ATOM 1704 O O . ILE B 1 82 ? -8.453 10.672 -9.68 1 97.44 82 ILE B O 1
ATOM 1708 N N . LEU B 1 83 ? -10.68 11.047 -9.797 1 97.62 83 LEU B N 1
ATOM 1709 C CA . LEU B 1 83 ? -10.5 12.461 -10.102 1 97.62 83 LEU B CA 1
ATOM 1710 C C . LEU B 1 83 ? -9.82 13.188 -8.945 1 97.62 83 LEU B C 1
ATOM 1712 O O . LEU B 1 83 ? -8.938 14.016 -9.164 1 97.62 83 LEU B O 1
ATOM 1716 N N . ASN B 1 84 ? -10.164 12.875 -7.758 1 97.94 84 ASN B N 1
ATOM 1717 C CA . ASN B 1 84 ? -9.516 13.461 -6.586 1 97.94 84 ASN B CA 1
ATOM 1718 C C . ASN B 1 84 ? -8.039 13.102 -6.52 1 97.94 84 ASN B C 1
ATOM 1720 O O . ASN B 1 84 ? -7.191 13.961 -6.289 1 97.94 84 ASN B O 1
ATOM 1724 N N . ALA B 1 85 ? -7.762 11.797 -6.711 1 98.19 85 ALA B N 1
ATOM 1725 C CA . ALA B 1 85 ? -6.375 11.344 -6.684 1 98.19 85 ALA B CA 1
ATOM 1726 C C . ALA B 1 85 ? -5.562 11.992 -7.801 1 98.19 85 ALA B C 1
ATOM 1728 O O . ALA B 1 85 ? -4.434 12.43 -7.582 1 98.19 85 ALA B O 1
ATOM 1729 N N . GLN B 1 86 ? -6.141 12.117 -8.938 1 98.25 86 GLN B N 1
ATOM 1730 C CA . GLN B 1 86 ? -5.484 12.742 -10.078 1 98.25 86 GLN B CA 1
ATOM 1731 C C . GLN B 1 86 ? -5.172 14.211 -9.789 1 98.25 86 GLN B C 1
ATOM 1733 O O . GLN B 1 86 ? -4.102 14.703 -10.148 1 98.25 86 GLN B O 1
ATOM 1738 N N . GLN B 1 87 ? -6.086 14.867 -9.242 1 98.06 87 GLN B N 1
ATOM 1739 C CA . GLN B 1 87 ? -5.883 16.281 -8.914 1 98.06 87 GLN B CA 1
ATOM 1740 C C . GLN B 1 87 ? -4.715 16.453 -7.941 1 98.06 87 GLN B C 1
ATOM 1742 O O . GLN B 1 87 ? -3.863 17.328 -8.141 1 98.06 87 GLN B O 1
ATOM 1747 N N . VAL B 1 88 ? -4.672 15.672 -6.906 1 98 88 VAL B N 1
ATOM 1748 C CA . VAL B 1 88 ? -3.59 15.734 -5.93 1 98 88 VAL B CA 1
ATOM 1749 C C . VAL B 1 88 ? -2.258 15.43 -6.613 1 98 88 VAL B C 1
ATOM 1751 O O . VAL B 1 88 ? -1.28 16.156 -6.438 1 98 88 VAL B O 1
ATOM 1754 N N . PHE B 1 89 ? -2.209 14.398 -7.395 1 97.5 89 PHE B N 1
ATOM 1755 C CA . PHE B 1 89 ? -1.021 14 -8.141 1 97.5 89 PHE B CA 1
ATOM 1756 C C . PHE B 1 89 ? -0.525 15.148 -9.016 1 97.5 89 PHE B C 1
ATOM 1758 O O . PHE B 1 89 ? 0.669 15.453 -9.031 1 97.5 89 PHE B O 1
ATOM 1765 N N . ASP B 1 90 ? -1.441 15.789 -9.648 1 97.5 90 ASP B N 1
ATOM 1766 C CA . ASP B 1 90 ? -1.096 16.859 -10.578 1 97.5 90 ASP B CA 1
ATOM 1767 C C . ASP B 1 90 ? -0.524 18.062 -9.836 1 97.5 90 ASP B C 1
ATOM 1769 O O . ASP B 1 90 ? 0.289 18.812 -10.383 1 97.5 90 ASP B O 1
ATOM 1773 N N . GLU B 1 91 ? -0.885 18.266 -8.68 1 97.06 91 GLU B N 1
ATOM 1774 C CA . GLU B 1 91 ? -0.473 19.438 -7.906 1 97.06 91 GLU B CA 1
ATOM 1775 C C . GLU B 1 91 ? 0.862 19.203 -7.211 1 97.06 91 GLU B C 1
ATOM 1777 O O . GLU B 1 91 ? 1.468 20.125 -6.68 1 97.06 91 GLU B O 1
ATOM 1782 N N . MET B 1 92 ? 1.343 17.984 -7.273 1 95.75 92 MET B N 1
ATOM 1783 C CA . MET B 1 92 ? 2.625 17.703 -6.637 1 95.75 92 MET B CA 1
ATOM 1784 C C . MET B 1 92 ? 3.77 18.359 -7.395 1 95.75 92 MET B C 1
ATOM 1786 O O . MET B 1 92 ? 3.92 18.156 -8.602 1 95.75 92 MET B O 1
ATOM 1790 N N . PRO B 1 93 ? 4.617 19.125 -6.59 1 94.94 93 PRO B N 1
ATOM 1791 C CA . PRO B 1 93 ? 5.762 19.75 -7.266 1 94.94 93 PRO B CA 1
ATOM 1792 C C . PRO B 1 93 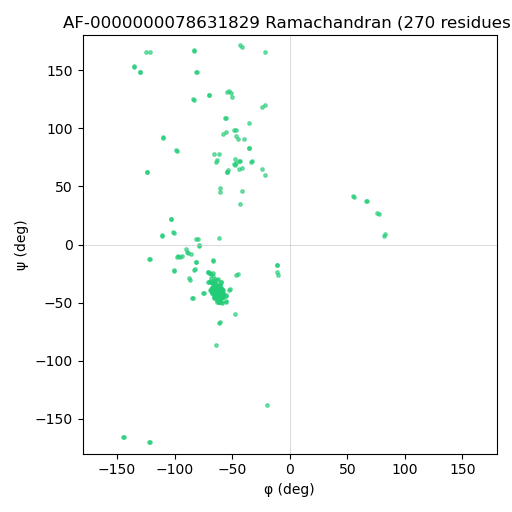? 6.816 18.719 -7.688 1 94.94 93 PRO B C 1
ATOM 1794 O O . PRO B 1 93 ? 7.566 18.969 -8.641 1 94.94 93 PRO B O 1
ATOM 1797 N N . GLN B 1 94 ? 6.965 17.703 -6.977 1 91.44 94 GLN B N 1
ATOM 1798 C CA . GLN B 1 94 ? 7.855 16.594 -7.27 1 91.44 94 GLN B CA 1
ATOM 1799 C C . GLN B 1 94 ? 7.125 15.258 -7.152 1 91.44 94 GLN B C 1
ATOM 1801 O O . GLN B 1 94 ? 6.188 15.125 -6.363 1 91.44 94 GLN B O 1
ATOM 1806 N N . ARG B 1 95 ? 7.602 14.336 -7.984 1 91.06 95 ARG B N 1
ATOM 1807 C CA . ARG B 1 95 ? 7.02 13 -7.965 1 91.06 95 ARG B CA 1
ATOM 1808 C C . ARG B 1 95 ? 8.102 11.93 -8 1 91.06 95 ARG B C 1
ATOM 1810 O O . ARG B 1 95 ? 9.211 12.172 -8.492 1 91.06 95 ARG B O 1
ATOM 1817 N N . ASN B 1 96 ? 7.727 10.789 -7.434 1 86.75 96 ASN B N 1
ATOM 1818 C CA . ASN B 1 96 ? 8.617 9.633 -7.473 1 86.75 96 ASN B CA 1
ATOM 1819 C C . ASN B 1 96 ? 7.832 8.328 -7.633 1 86.75 96 ASN B C 1
ATOM 1821 O O . ASN B 1 96 ? 6.645 8.352 -7.969 1 86.75 96 ASN B O 1
ATOM 1825 N N . VAL B 1 97 ? 8.453 7.246 -7.402 1 84.81 97 VAL B N 1
ATOM 1826 C CA . VAL B 1 97 ? 7.848 5.938 -7.648 1 84.81 97 VAL B CA 1
ATOM 1827 C C . VAL B 1 97 ? 6.633 5.75 -6.746 1 84.81 97 VAL B C 1
ATOM 1829 O O . VAL B 1 97 ? 5.641 5.145 -7.152 1 84.81 97 VAL B O 1
ATOM 1832 N N . VAL B 1 98 ? 6.684 6.262 -5.547 1 86.75 98 VAL B N 1
ATOM 1833 C CA . VAL B 1 98 ? 5.578 6.133 -4.602 1 86.75 98 VAL B CA 1
ATOM 1834 C C . VAL B 1 98 ? 4.363 6.902 -5.117 1 86.75 98 VAL B C 1
ATOM 1836 O O . VAL B 1 98 ? 3.229 6.434 -5.008 1 86.75 98 VAL B O 1
ATOM 1839 N N . SER B 1 99 ? 4.633 8.055 -5.727 1 91.69 99 SER B N 1
ATOM 1840 C CA . SER B 1 99 ? 3.561 8.867 -6.293 1 91.69 99 SER B CA 1
ATOM 1841 C C . SER B 1 99 ? 2.822 8.117 -7.395 1 91.69 99 SER B C 1
ATOM 1843 O O . SER B 1 99 ? 1.596 7.988 -7.355 1 91.69 99 SER B O 1
ATOM 1845 N N . TYR B 1 100 ? 3.574 7.586 -8.266 1 90.44 100 TYR B N 1
ATOM 1846 C CA . TYR B 1 100 ? 2.996 6.891 -9.406 1 90.44 100 TYR B CA 1
ATOM 1847 C C . TYR B 1 100 ? 2.297 5.609 -8.969 1 90.44 100 TYR B C 1
ATOM 1849 O O . TYR B 1 100 ? 1.226 5.273 -9.484 1 90.44 100 TYR B O 1
ATOM 1857 N N . THR B 1 101 ? 2.865 4.938 -8.086 1 87.62 101 THR B N 1
ATOM 1858 C CA . THR B 1 101 ? 2.268 3.699 -7.594 1 87.62 101 THR B CA 1
ATOM 1859 C C . THR B 1 101 ? 0.937 3.979 -6.902 1 87.62 101 THR B C 1
ATOM 1861 O O . THR B 1 101 ? -0.033 3.24 -7.09 1 87.62 101 THR B O 1
ATOM 1864 N N . SER B 1 102 ? 0.853 5 -6.133 1 92.62 102 SER B N 1
ATOM 1865 C CA . SER B 1 102 ? -0.401 5.371 -5.484 1 92.62 102 SER B CA 1
ATOM 1866 C C . SER B 1 102 ? -1.479 5.703 -6.508 1 92.62 102 SER B C 1
ATOM 1868 O O . SER B 1 102 ? -2.629 5.277 -6.367 1 92.62 102 SER B O 1
ATOM 1870 N N . LEU B 1 103 ? -1.043 6.453 -7.477 1 94.94 103 LEU B N 1
ATOM 1871 C CA . LEU B 1 103 ? -2.029 6.789 -8.5 1 94.94 103 LEU B CA 1
ATOM 1872 C C . LEU B 1 103 ? -2.467 5.543 -9.258 1 94.94 103 LEU B C 1
ATOM 1874 O O . LEU B 1 103 ? -3.646 5.391 -9.586 1 94.94 103 LEU B O 1
ATOM 1878 N N . MET B 1 104 ? -1.577 4.656 -9.539 1 92.25 104 MET B N 1
ATOM 1879 C CA . MET B 1 104 ? -1.926 3.391 -10.18 1 92.25 104 MET B CA 1
ATOM 1880 C C . MET B 1 104 ? -2.941 2.621 -9.336 1 92.25 104 MET B C 1
ATOM 1882 O O . MET B 1 104 ? -3.908 2.076 -9.867 1 92.25 104 MET B O 1
ATOM 1886 N N . ASP B 1 105 ? -2.738 2.6 -8.078 1 92.38 105 ASP B N 1
ATOM 1887 C CA . ASP B 1 105 ? -3.662 1.911 -7.184 1 92.38 105 ASP B CA 1
ATOM 1888 C C . ASP B 1 105 ? -5.074 2.479 -7.312 1 92.38 105 ASP B C 1
ATOM 1890 O O . ASP B 1 105 ? -6.055 1.74 -7.215 1 92.38 105 ASP B O 1
ATOM 1894 N N . SER B 1 106 ? -5.156 3.752 -7.469 1 95.62 106 SER B N 1
ATOM 1895 C CA . SER B 1 106 ? -6.465 4.367 -7.652 1 95.62 106 SER B CA 1
ATOM 1896 C C . SER B 1 106 ? -7.156 3.84 -8.906 1 95.62 106 SER B C 1
ATOM 1898 O O . SER B 1 106 ? -8.336 3.488 -8.867 1 95.62 106 SER B O 1
ATOM 1900 N N . TYR B 1 107 ? -6.395 3.727 -9.938 1 95.19 107 TYR B N 1
ATOM 1901 C CA . TYR B 1 107 ? -6.961 3.238 -11.195 1 95.19 107 TYR B CA 1
ATOM 1902 C C . TYR B 1 107 ? -7.375 1.778 -11.07 1 95.19 1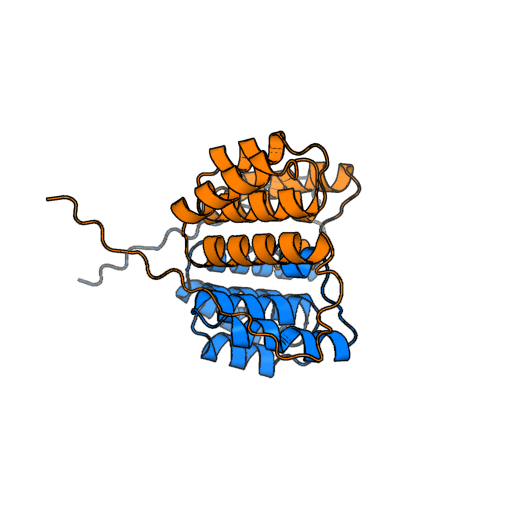07 TYR B C 1
ATOM 1904 O O . TYR B 1 107 ? -8.414 1.376 -11.602 1 95.19 107 TYR B O 1
ATOM 1912 N N . ILE B 1 108 ? -6.613 0.998 -10.453 1 92.25 108 ILE B N 1
ATOM 1913 C CA . ILE B 1 108 ? -6.941 -0.41 -10.25 1 92.25 108 ILE B CA 1
ATOM 1914 C C . ILE B 1 108 ? -8.195 -0.53 -9.391 1 92.25 108 ILE B C 1
ATOM 1916 O O . ILE B 1 108 ? -9.125 -1.264 -9.742 1 92.25 108 ILE B O 1
ATOM 1920 N N . LYS B 1 109 ? -8.273 0.2 -8.383 1 93.75 109 LYS B N 1
ATOM 1921 C CA . LYS B 1 109 ? -9.422 0.185 -7.473 1 93.75 109 LYS B CA 1
ATOM 1922 C C . LYS B 1 109 ? -10.711 0.549 -8.203 1 93.75 109 LYS B C 1
ATOM 1924 O O . LYS B 1 109 ? -11.789 0.08 -7.84 1 93.75 109 LYS B O 1
ATOM 1929 N N . HIS B 1 110 ? -10.57 1.358 -9.133 1 96.44 110 HIS B N 1
ATOM 1930 C CA . HIS B 1 110 ? -11.742 1.824 -9.867 1 96.44 110 HIS B CA 1
ATOM 1931 C C . HIS B 1 110 ? -11.859 1.131 -11.219 1 96.44 110 HIS B C 1
ATOM 1933 O O . HIS B 1 110 ? -12.32 1.729 -12.188 1 96.44 110 HIS B O 1
ATOM 1939 N N . ASN B 1 111 ? -11.258 0.023 -11.352 1 92.94 111 ASN B N 1
ATOM 1940 C CA . ASN B 1 111 ? -11.438 -0.914 -12.461 1 92.94 111 ASN B CA 1
ATOM 1941 C C . ASN B 1 111 ? -10.922 -0.334 -13.773 1 92.94 111 ASN B C 1
ATOM 1943 O O . ASN B 1 111 ? -11.562 -0.486 -14.812 1 92.94 111 ASN B O 1
ATOM 1947 N N . GLN B 1 112 ? -9.891 0.341 -13.648 1 95.19 112 GLN B N 1
ATOM 1948 C CA . GLN B 1 112 ? -9.227 0.867 -14.836 1 95.19 112 GLN B CA 1
ATOM 1949 C C . GLN B 1 112 ? -7.77 0.417 -14.898 1 95.19 112 GLN B C 1
ATOM 1951 O O . GLN B 1 112 ? -6.859 1.247 -14.914 1 95.19 112 GLN B O 1
ATOM 1956 N N . PRO B 1 113 ? -7.559 -0.878 -14.984 1 89.75 113 PRO B N 1
ATOM 1957 C CA . PRO B 1 113 ? -6.188 -1.392 -14.945 1 89.75 113 PRO B CA 1
ATOM 1958 C C . PRO B 1 113 ? -5.355 -0.944 -16.156 1 89.75 113 PRO B C 1
ATOM 1960 O O . PRO B 1 113 ? -4.137 -0.791 -16.031 1 89.75 113 PRO B O 1
ATOM 1963 N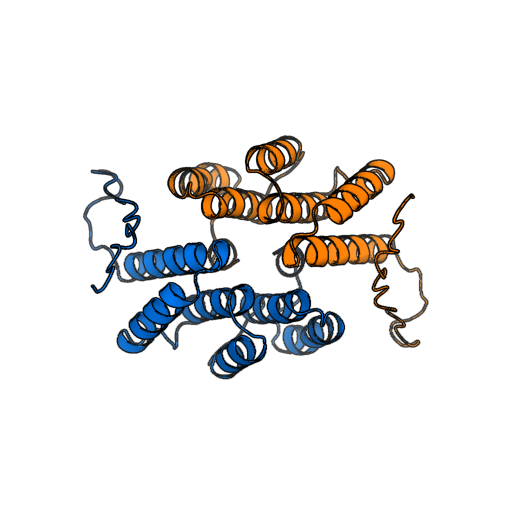 N . LYS B 1 114 ? -5.941 -0.724 -17.297 1 89.94 114 LYS B N 1
ATOM 1964 C CA . LYS B 1 114 ? -5.203 -0.248 -18.469 1 89.94 114 LYS B CA 1
ATOM 1965 C C . LYS B 1 114 ? -4.578 1.12 -18.203 1 89.94 114 LYS B C 1
ATOM 1967 O O . LYS B 1 114 ? -3.414 1.351 -18.516 1 89.94 114 LYS B O 1
ATOM 1972 N N . SER B 1 115 ? -5.348 1.975 -17.656 1 94.19 115 SER B N 1
ATOM 1973 C CA . SER B 1 115 ? -4.836 3.293 -17.297 1 94.19 115 SER B CA 1
ATOM 1974 C C . SER B 1 115 ? -3.709 3.189 -16.266 1 94.19 115 SER B C 1
ATOM 1976 O O . SER B 1 115 ? -2.744 3.955 -16.328 1 94.19 115 SER B O 1
ATOM 1978 N N . ALA B 1 116 ? -3.842 2.252 -15.398 1 92.12 116 ALA B N 1
ATOM 1979 C CA . ALA B 1 116 ? -2.793 2.033 -14.406 1 92.12 116 ALA B CA 1
ATOM 1980 C C . ALA B 1 116 ? -1.476 1.652 -15.078 1 92.12 116 ALA B C 1
ATOM 1982 O O . ALA B 1 116 ? -0.427 2.227 -14.773 1 92.12 116 ALA B O 1
ATOM 1983 N N . VAL B 1 117 ? -1.528 0.803 -15.984 1 86.12 117 VAL B N 1
ATOM 1984 C CA . VAL B 1 117 ? -0.343 0.3 -16.672 1 86.12 117 VAL B CA 1
ATOM 1985 C C . VAL B 1 117 ? 0.293 1.419 -17.5 1 86.12 117 VAL B C 1
ATOM 1987 O O . VAL B 1 117 ? 1.519 1.496 -17.609 1 86.12 117 VAL B O 1
ATOM 1990 N N . GLN B 1 118 ? -0.489 2.281 -17.984 1 91.75 118 GLN B N 1
ATOM 1991 C CA . GLN B 1 118 ? 0.005 3.379 -18.812 1 91.75 118 GLN B CA 1
ATOM 1992 C C . GLN B 1 118 ? 0.864 4.34 -18 1 91.75 118 GLN B C 1
ATOM 1994 O O . GLN B 1 118 ? 1.648 5.109 -18.547 1 91.75 118 GLN B O 1
ATOM 1999 N N . LEU B 1 119 ? 0.821 4.258 -16.719 1 90.19 119 LEU B N 1
ATOM 2000 C CA . LEU B 1 119 ? 1.602 5.145 -15.859 1 90.19 119 LEU B CA 1
ATOM 2001 C C . LEU B 1 119 ? 3.039 4.652 -15.734 1 90.19 119 LEU B C 1
ATOM 2003 O O . LEU B 1 119 ? 3.922 5.398 -15.305 1 90.19 119 LEU B O 1
ATOM 2007 N N . LEU B 1 120 ? 3.334 3.43 -16.109 1 84 120 LEU B N 1
ATOM 2008 C CA . LEU B 1 120 ? 4.684 2.887 -16 1 84 120 LEU B CA 1
ATOM 2009 C C . LEU B 1 120 ? 5.648 3.643 -16.922 1 84 120 LEU B C 1
ATOM 2011 O O . LEU B 1 120 ? 6.82 3.816 -16.578 1 84 120 LEU B O 1
ATOM 2015 N N . GLY B 1 121 ? 5.184 4.059 -17.984 1 84.5 121 GLY B N 1
ATOM 2016 C CA . GLY B 1 121 ? 6 4.832 -18.906 1 84.5 121 GLY B CA 1
ATOM 2017 C C . GLY B 1 121 ? 6.531 6.117 -18.312 1 84.5 121 GLY B C 1
ATOM 2018 O O . GLY B 1 121 ? 7.738 6.266 -18.125 1 84.5 121 GLY B O 1
ATOM 2019 N N . PRO B 1 122 ? 5.656 6.984 -18.047 1 86.31 122 PRO B N 1
ATOM 2020 C CA . PRO B 1 122 ? 6.059 8.25 -17.422 1 86.31 122 PRO B CA 1
ATOM 2021 C C . PRO B 1 122 ? 6.883 8.039 -16.156 1 86.31 122 PRO B C 1
ATOM 2023 O O . PRO B 1 122 ? 7.785 8.828 -15.859 1 86.31 122 PRO B O 1
ATOM 2026 N N . MET B 1 123 ? 6.535 7.051 -15.344 1 85 123 MET B N 1
ATOM 2027 C CA . MET B 1 123 ? 7.309 6.75 -14.148 1 85 123 MET B CA 1
ATOM 2028 C C . MET B 1 123 ? 8.773 6.492 -14.492 1 85 123 MET B C 1
ATOM 2030 O O . MET B 1 123 ? 9.672 6.996 -13.812 1 85 123 MET B O 1
ATOM 2034 N N . GLY B 1 124 ? 9.031 5.656 -15.461 1 78.75 124 GLY B N 1
ATOM 2035 C CA . GLY B 1 124 ? 10.383 5.375 -15.93 1 78.75 124 GLY B CA 1
ATOM 2036 C C . GLY B 1 124 ? 11.109 6.605 -16.438 1 78.75 124 GLY B C 1
ATOM 2037 O O . GLY B 1 124 ? 12.305 6.77 -16.188 1 78.75 124 GLY B O 1
ATOM 2038 N N . LEU B 1 125 ? 10.422 7.371 -17.031 1 73 125 LEU B N 1
ATOM 2039 C CA . LEU B 1 125 ? 11.008 8.578 -17.609 1 73 125 LEU B CA 1
ATOM 2040 C C . LEU B 1 125 ? 11.453 9.539 -16.516 1 73 125 LEU B C 1
ATOM 2042 O O . LEU B 1 125 ? 12.406 10.297 -16.719 1 73 125 LEU B O 1
ATOM 2046 N N . GLU B 1 126 ? 10.781 9.539 -15.477 1 75.5 126 GLU B N 1
ATOM 2047 C CA . GLU B 1 126 ? 11.156 10.406 -14.359 1 75.5 126 GLU B CA 1
ATOM 2048 C C . GLU B 1 126 ? 12.305 9.797 -13.555 1 75.5 126 GLU B C 1
ATOM 2050 O O . GLU B 1 126 ? 12.727 10.359 -12.547 1 75.5 126 GLU B O 1
ATOM 2055 N N . GLY B 1 127 ? 12.828 8.617 -14.109 1 63.97 127 GLY B N 1
ATOM 2056 C CA . GLY B 1 127 ? 14 8.008 -13.508 1 63.97 127 GLY B CA 1
ATOM 2057 C C . GLY B 1 127 ? 13.672 7.145 -12.305 1 63.97 127 GLY B C 1
ATOM 2058 O O . GLY B 1 127 ? 14.555 6.816 -11.508 1 63.97 127 GLY B O 1
ATOM 2059 N N . VAL B 1 128 ? 12.367 6.969 -12.102 1 61.31 128 VAL B N 1
ATOM 2060 C CA . VAL B 1 128 ? 11.914 6.109 -11.008 1 61.31 128 VAL B CA 1
ATOM 2061 C C . VAL B 1 128 ? 11.305 4.832 -11.578 1 61.31 128 VAL B C 1
ATOM 2063 O O . VAL B 1 128 ? 10.305 4.883 -12.297 1 61.31 128 VAL B O 1
ATOM 2066 N N . GLY B 1 129 ? 12.141 3.725 -11.742 1 57.16 129 GLY B N 1
ATOM 2067 C CA . GLY B 1 129 ? 11.609 2.514 -12.344 1 57.16 129 GLY B CA 1
ATOM 2068 C C . GLY B 1 129 ? 10.844 1.646 -11.367 1 57.16 129 GLY B C 1
ATOM 2069 O O . GLY B 1 129 ? 11.031 1.762 -10.148 1 57.16 129 GLY B O 1
ATOM 2070 N N . PRO B 1 130 ? 9.758 0.91 -11.984 1 55.38 130 PRO B N 1
ATOM 2071 C CA . PRO B 1 130 ? 9.031 -0.03 -11.125 1 55.38 130 PRO B CA 1
ATOM 2072 C C . PRO B 1 130 ? 9.961 -0.971 -10.359 1 55.38 130 PRO B C 1
ATOM 2074 O O . PRO B 1 130 ? 11 -1.374 -10.883 1 55.38 130 PRO B O 1
ATOM 2077 N N . ASN B 1 131 ? 9.805 -1.015 -9.133 1 62 131 ASN B N 1
ATOM 2078 C CA . ASN B 1 131 ? 10.5 -2.02 -8.336 1 62 131 ASN B CA 1
ATOM 2079 C C . ASN B 1 131 ? 9.523 -2.902 -7.562 1 62 131 ASN B C 1
ATOM 2081 O O . ASN B 1 131 ? 8.312 -2.758 -7.699 1 62 131 ASN B O 1
ATOM 2085 N N . ASP B 1 132 ? 10.039 -3.916 -7.117 1 58.75 132 ASP B N 1
ATOM 2086 C CA . ASP B 1 132 ? 9.234 -4.91 -6.414 1 58.75 132 ASP B CA 1
ATOM 2087 C C . ASP B 1 132 ? 8.297 -4.246 -5.414 1 58.75 132 ASP B C 1
ATOM 2089 O O . ASP B 1 132 ? 7.184 -4.73 -5.18 1 58.75 132 ASP B O 1
ATOM 2093 N N . PHE B 1 133 ? 8.727 -3.143 -5.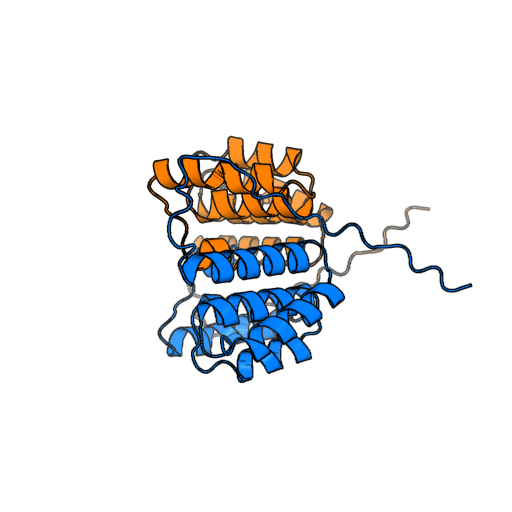027 1 59.78 133 PHE B N 1
ATOM 2094 C CA . PHE B 1 133 ? 7.93 -2.406 -4.055 1 59.78 133 PHE B CA 1
ATOM 2095 C C . PHE B 1 133 ? 6.711 -1.777 -4.719 1 59.78 133 PHE B C 1
ATOM 2097 O O . PHE B 1 133 ? 5.605 -1.831 -4.176 1 59.78 133 PHE B O 1
ATOM 2104 N N . THR B 1 134 ? 6.957 -1.242 -5.91 1 58.09 134 THR B N 1
ATOM 2105 C CA . THR B 1 134 ? 5.91 -0.577 -6.68 1 58.09 134 THR B CA 1
ATOM 2106 C C . THR B 1 134 ? 4.773 -1.544 -6.992 1 58.09 134 THR B C 1
ATOM 2108 O O . THR B 1 134 ? 3.598 -1.181 -6.898 1 58.09 134 THR B O 1
ATOM 2111 N N . LEU B 1 135 ? 5.191 -2.732 -7.188 1 59.5 135 LEU B N 1
ATOM 2112 C CA . LEU B 1 135 ? 4.199 -3.686 -7.668 1 59.5 135 LEU B CA 1
ATOM 2113 C C . LEU B 1 135 ? 3.445 -4.324 -6.508 1 59.5 135 LEU B C 1
ATOM 2115 O O . LEU B 1 135 ? 2.246 -4.59 -6.609 1 59.5 135 LEU B O 1
ATOM 2119 N N . ALA B 1 136 ? 4.113 -4.453 -5.363 1 62.88 136 ALA B N 1
ATOM 2120 C CA . ALA B 1 136 ? 3.543 -5.266 -4.293 1 62.88 136 ALA B CA 1
ATOM 2121 C C . ALA B 1 136 ? 2.734 -4.406 -3.326 1 62.88 136 ALA B C 1
ATOM 2123 O O . ALA B 1 136 ? 2.055 -4.93 -2.441 1 62.88 136 ALA B O 1
ATOM 2124 N N . THR B 1 137 ? 2.844 -3.027 -3.477 1 62.06 137 THR B N 1
ATOM 2125 C CA . THR B 1 137 ? 2.193 -2.17 -2.49 1 62.06 137 THR B CA 1
ATOM 2126 C C . THR B 1 137 ? 1.055 -1.381 -3.131 1 62.06 137 THR B C 1
ATOM 2128 O O . THR B 1 137 ? 1.095 -1.081 -4.324 1 62.06 137 THR B O 1
#

Foldseek 3Di:
DPPPPPPPPPPVPPPPDPDVHPPDCDVVNVLVVLLVQLVVCLVVLPVVVLVVSVVVCVVVVNLQPASSLLSNLLSCLRNHALVVSVVSLVPHPDDALSSLLSSLSSCVVVPNNVVSVVSQVVRVVSVHHDDPVSVPD/DPPPPPPPPPPVPPPPDDPVPPPPCDVVNVLVVLLVQLVVCLVVLPVVVLVVSVVVCVVVVNLQPASSLLSNLLSCLRNHALVVSVVSLVPHPDDALSSLLSSLSSCVVVPNNVVSVVSQVVRVVSVHHDDPVSVPD

Radius of gyration: 19.63 Å; Cα contacts (8 Å, |Δi|>4): 297; chains: 2; bounding box: 51×51×60 Å